Protein AF-A0A1Y6BZT2-F1 (afdb_monomer_lite)

Secondary structure (DSSP, 8-state):
--SS--HHHHHT-S-TT--HHHHHHHHHHHH-GGGHHHHHHHHT-SSHHHHHHHHHHHHHHHHH-GGGGGGGHHHHTTHHHH---HHHHHHHHHHGGGS---HHHHHHHHHHHHHHTTSS-HHHHHHHHHHHHHHHHH-GGGHHHHHHHHHHHHHHS-HHHHHHHHHHHHHHHHHHHHHH-HHHHHHHHHHH--S-TTSTT------B--TT-SEEEE-S---HHHHHH--TT-SHHHHHHHHHHT--HHHHT-TTTEEE--SS-S---EETTEEPPPPHHHHHHHHHHHHHH-TT--EEEEEHHHHHHHHSPSS---HHHHHHTGGGTTTTEEEE---SGGGHHHHHH-THIIIIIHHHHHHHHHHHHHT-

pLDDT: mean 91.99, std 8.34, range [43.34, 98.69]

Structure (mmCIF, N/CA/C/O backbone):
data_AF-A0A1Y6BZT2-F1
#
_entry.id   AF-A0A1Y6BZT2-F1
#
loop_
_atom_site.group_PDB
_atom_site.id
_atom_site.type_symbol
_atom_site.label_atom_id
_atom_site.label_alt_id
_atom_site.label_comp_id
_atom_site.label_asym_id
_atom_site.label_entity_id
_atom_site.label_seq_id
_atom_site.pdbx_PDB_ins_code
_atom_site.Cartn_x
_atom_site.Cartn_y
_atom_site.Cartn_z
_atom_site.occupancy
_atom_site.B_iso_or_equiv
_atom_site.auth_seq_id
_atom_site.auth_comp_id
_atom_site.auth_asym_id
_atom_site.auth_atom_id
_atom_site.pdbx_PDB_model_num
ATOM 1 N N . MET A 1 1 ? 14.185 -30.550 -24.378 1.00 43.34 1 MET A N 1
ATOM 2 C CA . MET A 1 1 ? 15.495 -30.510 -23.690 1.00 43.34 1 MET A CA 1
ATOM 3 C C . MET A 1 1 ? 16.215 -29.220 -24.075 1.00 43.34 1 MET A C 1
ATOM 5 O O . MET A 1 1 ? 16.506 -29.050 -25.246 1.00 43.34 1 MET A O 1
ATOM 9 N N . VAL A 1 2 ? 16.434 -28.289 -23.134 1.00 49.25 2 VAL A N 1
ATOM 10 C CA . VAL A 1 2 ? 17.170 -27.009 -23.346 1.00 49.25 2 VAL A CA 1
ATOM 11 C C . VAL A 1 2 ? 18.267 -26.832 -22.275 1.00 49.25 2 VAL A C 1
ATOM 13 O O . VAL A 1 2 ? 18.717 -25.731 -21.979 1.00 49.25 2 VAL A O 1
ATOM 16 N N . ARG A 1 3 ? 18.706 -27.925 -21.641 1.00 46.50 3 ARG A N 1
ATOM 17 C CA . ARG A 1 3 ? 19.844 -27.903 -20.714 1.00 46.50 3 ARG A CA 1
ATOM 18 C C . ARG A 1 3 ? 21.110 -28.074 -21.557 1.00 46.50 3 ARG A C 1
ATOM 20 O O . ARG A 1 3 ? 21.414 -29.189 -21.955 1.00 46.50 3 ARG A O 1
ATOM 27 N N . GLY A 1 4 ? 21.756 -26.966 -21.930 1.00 57.62 4 GLY A N 1
ATOM 28 C CA . GLY A 1 4 ? 23.054 -26.976 -22.629 1.00 57.62 4 GLY A CA 1
ATOM 29 C C . GLY A 1 4 ? 23.239 -25.953 -23.759 1.00 57.62 4 GLY A C 1
ATOM 30 O O . GLY A 1 4 ? 24.371 -25.683 -24.144 1.00 57.62 4 GLY A O 1
ATOM 31 N N . GLN A 1 5 ? 22.175 -25.340 -24.293 1.00 66.50 5 GLN A N 1
ATOM 32 C CA . GLN A 1 5 ? 22.331 -24.262 -25.285 1.00 66.50 5 GLN A CA 1
ATOM 33 C C . GLN A 1 5 ? 22.619 -22.928 -24.589 1.00 66.50 5 GLN A C 1
ATOM 35 O O . GLN A 1 5 ? 21.846 -22.523 -23.718 1.00 66.50 5 GLN A O 1
ATOM 40 N N . SER A 1 6 ? 23.701 -22.245 -24.983 1.00 87.75 6 SER A N 1
ATOM 41 C CA . SER A 1 6 ? 23.992 -20.874 -24.537 1.00 87.75 6 SER A CA 1
ATOM 42 C C . SER A 1 6 ? 22.904 -19.905 -25.009 1.00 87.75 6 SER A C 1
ATOM 44 O O . SER A 1 6 ? 22.429 -20.000 -26.143 1.00 87.75 6 SER A O 1
ATOM 46 N N . ILE A 1 7 ? 22.529 -18.962 -24.144 1.00 90.00 7 ILE A N 1
ATOM 47 C CA . ILE A 1 7 ? 21.562 -17.899 -24.434 1.00 90.00 7 ILE A CA 1
ATOM 48 C C . ILE A 1 7 ? 22.047 -17.044 -25.605 1.00 90.00 7 ILE A C 1
ATOM 50 O O . ILE A 1 7 ? 21.235 -16.711 -26.463 1.00 90.00 7 ILE A O 1
ATOM 54 N N . VAL A 1 8 ? 23.356 -16.786 -25.720 1.00 90.88 8 VAL A N 1
ATOM 55 C CA . VAL A 1 8 ? 23.931 -16.079 -26.877 1.00 90.88 8 VAL A CA 1
ATOM 56 C C . VAL A 1 8 ? 23.521 -16.778 -28.172 1.00 90.88 8 VAL A C 1
ATOM 58 O O . VAL A 1 8 ? 22.910 -16.154 -29.027 1.00 90.88 8 VAL A O 1
ATOM 61 N N . ARG A 1 9 ? 23.723 -18.099 -28.282 1.00 88.25 9 ARG A N 1
ATOM 62 C CA . ARG A 1 9 ? 23.351 -18.867 -29.487 1.00 88.25 9 ARG A CA 1
ATOM 63 C C . ARG A 1 9 ? 21.853 -18.813 -29.791 1.00 88.25 9 ARG A C 1
ATOM 65 O O . ARG A 1 9 ? 21.476 -18.730 -30.955 1.00 88.25 9 ARG A O 1
ATOM 72 N N . ILE A 1 10 ? 21.008 -18.850 -28.760 1.00 88.50 10 ILE A N 1
ATOM 73 C CA . ILE A 1 10 ? 19.549 -18.728 -28.908 1.00 88.50 10 ILE A CA 1
ATOM 74 C C . ILE A 1 10 ? 19.181 -17.347 -29.478 1.00 88.50 10 ILE A C 1
ATOM 76 O O . ILE A 1 10 ? 18.302 -17.233 -30.335 1.00 88.50 10 ILE A O 1
ATOM 80 N N . LEU A 1 11 ? 19.865 -16.294 -29.025 1.00 90.06 11 LEU A N 1
ATOM 81 C CA . LEU A 1 11 ? 19.609 -14.913 -29.432 1.00 90.06 11 LEU A CA 1
ATOM 82 C C . LEU A 1 11 ? 20.307 -14.528 -30.750 1.00 90.06 11 LEU A C 1
ATOM 84 O O . LEU A 1 11 ? 19.828 -13.618 -31.427 1.00 90.06 11 LEU A O 1
ATOM 88 N N . SER A 1 12 ? 21.364 -15.231 -31.162 1.00 86.31 12 SER A N 1
ATOM 89 C CA . SER A 1 12 ? 22.125 -14.989 -32.400 1.00 86.31 12 SER A CA 1
ATOM 90 C C . SER A 1 12 ? 21.445 -15.489 -33.686 1.00 86.31 12 SER A C 1
ATOM 92 O O . SER A 1 12 ? 22.033 -15.361 -34.755 1.00 86.31 12 SER A O 1
ATOM 94 N N . ASN A 1 13 ? 20.228 -16.054 -33.637 1.00 72.94 13 ASN A N 1
ATOM 95 C CA . ASN A 1 13 ? 19.556 -16.599 -34.830 1.00 72.94 13 ASN A CA 1
ATOM 96 C C . ASN A 1 13 ? 19.511 -15.563 -35.991 1.00 72.94 13 ASN A C 1
ATOM 98 O O . ASN A 1 13 ? 18.985 -14.464 -35.786 1.00 72.94 13 ASN A O 1
ATOM 102 N N . PRO A 1 14 ? 20.037 -15.878 -37.192 1.00 60.59 14 PRO A N 1
ATOM 103 C CA . PRO A 1 14 ? 20.197 -14.915 -38.286 1.00 60.59 14 PRO A CA 1
ATOM 104 C C . PRO A 1 14 ? 18.878 -14.375 -38.854 1.00 60.59 14 PRO A C 1
ATOM 106 O O . PRO A 1 14 ? 18.870 -13.292 -39.447 1.00 60.59 14 PRO A O 1
ATOM 109 N N . ASP A 1 15 ? 17.754 -15.068 -38.650 1.00 64.06 15 ASP A N 1
ATOM 110 C CA . ASP A 1 15 ? 16.451 -14.550 -39.058 1.00 64.06 15 ASP A CA 1
ATOM 111 C C . ASP A 1 15 ? 15.993 -13.435 -38.111 1.00 64.06 15 ASP A C 1
ATOM 113 O O . ASP A 1 15 ? 15.486 -13.675 -37.015 1.00 64.06 15 ASP A O 1
ATOM 117 N N . ARG A 1 16 ? 16.158 -12.183 -38.548 1.00 55.47 16 ARG A N 1
ATOM 118 C CA . ARG A 1 16 ? 15.774 -10.979 -37.795 1.00 55.47 16 ARG A CA 1
ATOM 119 C C . ARG A 1 16 ? 14.257 -10.798 -37.645 1.00 55.47 16 ARG A C 1
ATOM 121 O O . ARG A 1 16 ? 13.850 -9.945 -36.860 1.00 55.47 16 ARG A O 1
ATOM 128 N N . ARG A 1 17 ? 13.426 -11.558 -38.371 1.00 52.97 17 ARG A N 1
ATOM 129 C CA . ARG A 1 17 ? 11.955 -11.440 -38.350 1.00 52.97 17 ARG A CA 1
ATOM 130 C C . ARG A 1 17 ? 11.294 -12.355 -37.321 1.00 52.97 17 ARG A C 1
ATOM 132 O O . ARG A 1 17 ? 10.125 -12.152 -36.999 1.00 52.97 17 ARG A O 1
ATOM 139 N N . THR A 1 18 ? 12.013 -13.334 -36.774 1.00 60.81 18 THR A N 1
ATOM 140 C CA . THR A 1 18 ? 11.448 -14.274 -35.799 1.00 60.81 18 THR A CA 1
ATOM 141 C C . THR A 1 18 ? 11.700 -13.830 -34.356 1.00 60.81 18 THR A C 1
ATOM 143 O O . THR A 1 18 ? 12.825 -13.569 -33.928 1.00 60.81 18 THR A O 1
ATOM 146 N N . VAL A 1 19 ? 10.618 -13.787 -33.571 1.00 60.28 19 VAL A N 1
ATOM 147 C CA . VAL A 1 19 ? 10.631 -13.558 -32.108 1.00 60.28 19 VAL A CA 1
ATOM 148 C C . VAL A 1 19 ? 10.991 -14.837 -31.330 1.00 60.28 19 VAL A C 1
ATOM 150 O O . VAL A 1 19 ? 11.180 -14.805 -30.114 1.00 60.28 19 VAL A O 1
ATOM 153 N N . GLN A 1 20 ? 11.107 -15.974 -32.031 1.00 64.56 20 GLN A N 1
ATOM 154 C CA . GLN A 1 20 ? 11.267 -17.310 -31.446 1.00 64.56 20 GLN A CA 1
ATOM 155 C C . GLN A 1 20 ? 12.470 -17.419 -30.501 1.00 64.56 20 GLN A C 1
ATOM 157 O O . GLN A 1 20 ? 12.344 -18.043 -29.447 1.00 64.56 20 GLN A O 1
ATOM 162 N N . GLY A 1 21 ? 13.599 -16.777 -30.829 1.00 81.88 21 GLY A N 1
ATOM 163 C CA . GLY A 1 21 ? 14.795 -16.779 -29.977 1.00 81.88 21 GLY A CA 1
ATOM 164 C C . GLY A 1 21 ? 14.577 -16.065 -28.639 1.00 81.88 21 GLY A C 1
ATOM 165 O O . GLY A 1 21 ? 14.979 -16.569 -27.592 1.00 81.88 21 GLY A O 1
ATOM 166 N N . VAL A 1 22 ? 13.860 -14.937 -28.636 1.00 89.00 22 VAL A N 1
ATOM 167 C CA . VAL A 1 22 ? 13.536 -14.205 -27.400 1.00 89.00 22 VAL A CA 1
ATOM 168 C C . VAL A 1 22 ? 12.633 -15.050 -26.508 1.00 89.00 22 VAL A C 1
ATOM 170 O O . VAL A 1 22 ? 12.933 -15.248 -25.333 1.00 89.00 22 VAL A O 1
ATOM 173 N N . ASP A 1 23 ? 11.548 -15.600 -27.055 1.00 89.56 23 ASP A N 1
ATOM 174 C CA . ASP A 1 23 ? 10.605 -16.386 -26.255 1.00 89.56 23 ASP A CA 1
ATOM 175 C C . ASP A 1 23 ? 11.234 -17.692 -25.749 1.00 89.56 23 ASP A C 1
ATOM 177 O O . ASP A 1 23 ? 10.916 -18.155 -24.652 1.00 89.56 23 ASP A O 1
ATOM 181 N N . GLN A 1 24 ? 12.160 -18.280 -26.513 1.00 89.50 24 GLN A N 1
ATOM 182 C CA . GLN A 1 24 ? 12.954 -19.420 -26.065 1.00 89.50 24 GLN A CA 1
ATOM 183 C C . GLN A 1 24 ? 13.888 -19.043 -24.910 1.00 89.50 24 GLN A C 1
ATOM 185 O O . GLN A 1 24 ? 13.932 -19.783 -23.928 1.00 89.50 24 GLN A O 1
ATOM 190 N N . ALA A 1 25 ? 14.576 -17.899 -24.982 1.00 91.25 25 ALA A N 1
ATOM 191 C CA . ALA A 1 25 ? 15.414 -17.409 -23.889 1.00 91.25 25 ALA A CA 1
ATOM 192 C C . ALA A 1 25 ? 14.584 -17.126 -22.625 1.00 91.25 25 ALA A C 1
ATOM 194 O O . ALA A 1 25 ? 14.948 -17.571 -21.540 1.00 91.25 25 ALA A O 1
ATOM 195 N N . VAL A 1 26 ? 13.415 -16.491 -22.757 1.00 92.12 26 VAL A N 1
ATOM 196 C CA . VAL A 1 26 ? 12.493 -16.260 -21.630 1.00 92.12 26 VAL A CA 1
ATOM 197 C C . VAL A 1 26 ? 12.026 -17.583 -21.016 1.00 92.12 26 VAL A C 1
ATOM 199 O O . VAL A 1 26 ? 12.052 -17.740 -19.795 1.00 92.12 26 VAL A O 1
ATOM 202 N N . ARG A 1 27 ? 11.625 -18.570 -21.833 1.00 90.88 27 ARG A N 1
ATOM 203 C CA . ARG A 1 27 ? 11.253 -19.910 -21.340 1.00 90.88 27 ARG A CA 1
ATOM 204 C C . ARG A 1 27 ? 12.411 -20.601 -20.628 1.00 90.88 27 ARG A C 1
ATOM 206 O O . ARG A 1 27 ? 12.190 -21.237 -19.603 1.00 90.88 27 ARG A O 1
ATOM 213 N N . LEU A 1 28 ? 13.625 -20.469 -21.152 1.00 90.94 28 LEU A N 1
ATOM 214 C CA . LEU A 1 28 ? 14.820 -21.047 -20.554 1.00 90.94 28 LEU A CA 1
ATOM 215 C C . LEU A 1 28 ? 15.103 -20.448 -19.173 1.00 90.94 28 LEU A C 1
ATOM 217 O O . LEU A 1 28 ? 15.271 -21.213 -18.232 1.00 90.94 28 LEU A O 1
ATOM 221 N N . ILE A 1 29 ? 15.064 -19.119 -19.025 1.00 93.25 29 ILE A N 1
ATOM 222 C CA . ILE A 1 29 ? 15.225 -18.466 -17.716 1.00 93.25 29 ILE A CA 1
ATOM 223 C C . ILE A 1 29 ? 14.139 -18.907 -16.732 1.00 93.25 29 ILE A C 1
ATOM 225 O O . ILE A 1 29 ? 14.413 -19.110 -15.556 1.00 93.25 29 ILE A O 1
ATOM 229 N N . ARG A 1 30 ? 12.899 -19.104 -17.191 1.00 89.50 30 ARG A N 1
ATOM 230 C CA . ARG A 1 30 ? 11.820 -19.590 -16.317 1.00 89.50 30 ARG A CA 1
ATOM 231 C C . ARG A 1 30 ? 12.082 -20.996 -15.774 1.00 89.50 30 ARG A C 1
ATOM 233 O O . ARG A 1 30 ? 11.717 -21.276 -14.639 1.00 89.50 30 ARG A O 1
ATOM 240 N N . VAL A 1 31 ? 12.676 -21.874 -16.581 1.00 90.00 31 VAL A N 1
ATOM 241 C CA . VAL A 1 31 ? 13.011 -23.254 -16.182 1.00 90.00 31 VAL A CA 1
ATOM 242 C C . VAL A 1 31 ? 14.333 -23.319 -15.408 1.00 90.00 31 VAL A C 1
ATOM 244 O O . VAL A 1 31 ? 14.505 -24.201 -14.569 1.00 90.00 31 VAL A O 1
ATOM 247 N N . SER A 1 32 ? 15.251 -22.390 -15.669 1.00 91.69 32 SER A N 1
ATOM 248 C CA . SER A 1 32 ? 16.575 -22.297 -15.047 1.00 91.69 32 SER A CA 1
ATOM 249 C C . SER A 1 32 ? 16.874 -20.846 -14.639 1.00 91.69 32 SER A C 1
ATOM 251 O O . SER A 1 32 ? 17.595 -20.143 -15.355 1.00 91.69 32 SER A O 1
ATOM 253 N N . PRO A 1 33 ? 16.291 -20.364 -13.520 1.00 91.06 33 PRO A N 1
ATOM 254 C CA . PRO A 1 33 ? 16.429 -18.972 -13.079 1.00 91.06 33 PRO A CA 1
ATOM 255 C C . PRO A 1 33 ? 17.863 -18.551 -12.755 1.00 91.06 33 PRO A C 1
ATOM 257 O O . PRO A 1 33 ? 18.193 -17.374 -12.856 1.00 91.06 33 PRO A O 1
ATOM 260 N N . ASP A 1 34 ? 18.719 -19.511 -12.410 1.00 90.69 34 ASP A N 1
ATOM 261 C CA . ASP A 1 34 ? 20.160 -19.358 -12.201 1.00 90.69 34 ASP A CA 1
ATOM 262 C C . ASP A 1 34 ? 20.889 -18.800 -13.434 1.00 90.69 34 ASP A C 1
ATOM 264 O O . ASP A 1 34 ? 21.911 -18.131 -13.307 1.00 90.69 34 ASP A O 1
ATOM 268 N N . ARG A 1 35 ? 20.323 -18.978 -14.634 1.00 93.38 35 ARG A N 1
ATOM 269 C CA . ARG A 1 35 ? 20.903 -18.488 -15.892 1.00 93.38 35 ARG A CA 1
ATOM 270 C C . ARG A 1 35 ? 20.573 -17.033 -16.215 1.00 93.38 35 ARG A C 1
ATOM 272 O O . ARG A 1 35 ? 20.934 -16.552 -17.288 1.00 93.38 35 ARG A O 1
ATOM 279 N N . ILE A 1 36 ? 19.882 -16.313 -15.330 1.00 95.00 36 ILE A N 1
ATOM 280 C CA . ILE A 1 36 ? 19.545 -14.902 -15.566 1.00 95.00 36 ILE A CA 1
ATOM 281 C C . ILE A 1 36 ? 20.803 -14.043 -15.765 1.00 95.00 36 ILE A C 1
ATOM 283 O O . ILE A 1 36 ? 20.774 -13.106 -16.558 1.00 95.00 36 ILE A O 1
ATOM 287 N N . GLU A 1 37 ? 21.916 -14.391 -15.114 1.00 95.31 37 GLU A N 1
ATOM 288 C CA . GLU A 1 37 ? 23.193 -13.693 -15.278 1.00 95.31 37 GLU A CA 1
ATOM 289 C C . GLU A 1 37 ? 23.699 -13.741 -16.720 1.00 95.31 37 GLU A C 1
ATOM 291 O O . GLU A 1 37 ? 24.042 -12.702 -17.279 1.00 95.31 37 GLU A O 1
ATOM 296 N N . GLU A 1 38 ? 23.630 -14.911 -17.356 1.00 95.38 38 GLU A N 1
ATOM 297 C CA . GLU A 1 38 ? 24.022 -15.088 -18.756 1.00 95.38 38 GLU A CA 1
ATOM 298 C C . GLU A 1 38 ? 23.157 -14.222 -19.688 1.00 95.38 38 GLU A C 1
ATOM 300 O O . GLU A 1 38 ? 23.658 -13.644 -20.653 1.00 95.38 38 GLU A O 1
ATOM 305 N N . LEU A 1 39 ? 21.862 -14.064 -19.389 1.00 96.00 39 LEU A N 1
ATOM 306 C CA . LEU A 1 39 ? 21.004 -13.152 -20.148 1.00 96.00 39 LEU A CA 1
ATOM 307 C C . LEU A 1 39 ? 21.405 -11.685 -19.941 1.00 96.00 39 LEU A C 1
ATOM 309 O O . LEU A 1 39 ? 21.413 -10.917 -20.904 1.00 96.00 39 LEU A O 1
ATOM 313 N N . ILE A 1 40 ? 21.739 -11.287 -18.710 1.00 96.00 40 ILE A N 1
ATOM 314 C CA . ILE A 1 40 ? 22.217 -9.930 -18.413 1.00 96.00 40 ILE A CA 1
ATOM 315 C C . ILE A 1 40 ? 23.530 -9.659 -19.155 1.00 96.00 40 ILE A C 1
ATOM 317 O O . ILE A 1 40 ? 23.690 -8.570 -19.703 1.00 96.00 40 ILE A O 1
ATOM 321 N N . ASP A 1 41 ? 24.438 -10.633 -19.232 1.00 95.50 41 ASP A N 1
ATOM 322 C CA . ASP A 1 41 ? 25.671 -10.529 -20.020 1.00 95.50 41 ASP A CA 1
ATOM 323 C C . ASP A 1 41 ? 25.369 -10.303 -21.505 1.00 95.50 41 ASP A C 1
ATOM 325 O O . ASP A 1 41 ? 25.963 -9.419 -22.127 1.00 95.50 41 ASP A O 1
ATOM 329 N N . CYS A 1 42 ? 24.374 -11.009 -22.054 1.00 95.62 42 CYS A N 1
ATOM 330 C CA . CYS A 1 42 ? 23.951 -10.842 -23.445 1.00 95.62 42 CYS A CA 1
ATOM 331 C C . CYS A 1 42 ? 23.466 -9.417 -23.765 1.00 95.62 42 CYS A C 1
ATOM 333 O O . CYS A 1 42 ? 23.620 -8.970 -24.899 1.00 95.62 42 CYS A O 1
ATOM 335 N N . VAL A 1 43 ? 22.929 -8.664 -22.796 1.00 96.25 43 VAL A N 1
ATOM 336 C CA . VAL A 1 43 ? 22.531 -7.255 -23.008 1.00 96.25 43 VAL A CA 1
ATOM 337 C C . VAL A 1 43 ? 23.736 -6.366 -23.335 1.00 96.25 43 VAL A C 1
ATOM 339 O O . VAL A 1 43 ? 23.598 -5.377 -24.055 1.00 96.25 43 VAL A O 1
ATOM 342 N N . PHE A 1 44 ? 24.926 -6.719 -22.847 1.00 95.38 44 PHE A N 1
ATOM 343 C CA . PHE A 1 44 ? 26.183 -6.004 -23.100 1.00 95.38 44 PHE A CA 1
ATOM 344 C C . PHE A 1 44 ? 27.020 -6.648 -24.215 1.00 95.38 44 PHE A C 1
ATOM 346 O O . PHE A 1 44 ? 28.195 -6.321 -24.370 1.00 95.38 44 PHE A O 1
ATOM 353 N N . HIS A 1 45 ? 26.432 -7.562 -24.990 1.00 94.81 45 HIS A N 1
ATOM 354 C CA . HIS A 1 45 ? 27.123 -8.230 -26.085 1.00 94.81 45 HIS A CA 1
ATOM 355 C C . HIS A 1 45 ? 27.511 -7.241 -27.200 1.00 94.81 45 HIS A C 1
ATOM 357 O O . HIS A 1 45 ? 26.807 -6.256 -27.443 1.00 94.81 45 HIS A O 1
ATOM 363 N N . GLN A 1 46 ? 28.625 -7.521 -27.886 1.00 91.12 46 GLN A N 1
ATOM 364 C CA . GLN A 1 46 ? 29.152 -6.680 -28.973 1.00 91.12 46 GLN A CA 1
ATOM 365 C C . GLN A 1 46 ? 28.257 -6.725 -30.221 1.00 91.12 46 GLN A C 1
ATOM 367 O O . GLN A 1 46 ? 28.072 -5.723 -30.907 1.00 91.12 46 GLN A O 1
ATOM 372 N N . GLU A 1 47 ? 27.652 -7.883 -30.505 1.00 90.69 47 GLU A N 1
ATOM 373 C CA . GLU A 1 47 ? 26.658 -8.005 -31.575 1.00 90.69 47 GLU A CA 1
ATOM 374 C C . GLU A 1 47 ? 25.328 -7.354 -31.175 1.00 90.69 47 GLU A C 1
ATOM 376 O O . GLU A 1 47 ? 24.637 -7.813 -30.260 1.00 90.69 47 GLU A O 1
ATOM 381 N N . SER A 1 48 ? 24.923 -6.326 -31.922 1.00 88.50 48 SER A N 1
ATOM 382 C CA . SER A 1 48 ? 23.710 -5.545 -31.650 1.00 88.50 48 SER A CA 1
ATOM 383 C C . SER A 1 48 ? 22.423 -6.375 -31.654 1.00 88.50 48 SER A C 1
ATOM 385 O O . SER A 1 48 ? 21.519 -6.103 -30.867 1.00 88.50 48 SER A O 1
ATOM 387 N N . VAL A 1 49 ? 22.337 -7.413 -32.494 1.00 88.69 49 VAL A N 1
ATOM 388 C CA . VAL A 1 49 ? 21.167 -8.307 -32.563 1.00 88.69 49 VAL A CA 1
ATOM 389 C C . VAL A 1 49 ? 20.995 -9.091 -31.260 1.00 88.69 49 VAL A C 1
ATOM 391 O O . VAL A 1 49 ? 19.875 -9.198 -30.759 1.00 88.69 49 VAL A O 1
ATOM 394 N N . VAL A 1 50 ? 22.095 -9.594 -30.688 1.00 91.75 50 VAL A N 1
ATOM 395 C CA . VAL A 1 50 ? 22.087 -10.313 -29.406 1.00 91.75 50 VAL A CA 1
ATOM 396 C C . VAL A 1 50 ? 21.698 -9.361 -28.280 1.00 91.75 50 VAL A C 1
ATOM 398 O O . VAL A 1 50 ? 20.782 -9.669 -27.521 1.00 91.75 50 VAL A O 1
ATOM 401 N N . ALA A 1 51 ? 22.316 -8.177 -28.224 1.00 93.12 51 ALA A N 1
ATOM 402 C CA . ALA A 1 51 ? 22.022 -7.166 -27.209 1.00 93.12 51 ALA A CA 1
ATOM 403 C C . ALA A 1 51 ? 20.558 -6.703 -27.230 1.00 93.12 51 ALA A C 1
ATOM 405 O O . ALA A 1 51 ? 19.899 -6.672 -26.189 1.00 93.12 51 ALA A O 1
ATOM 406 N N . MET A 1 52 ? 20.027 -6.397 -28.417 1.00 93.06 52 MET A N 1
ATOM 407 C CA . MET A 1 52 ? 18.626 -6.022 -28.617 1.00 93.06 52 MET A CA 1
ATOM 408 C C . MET A 1 52 ? 17.681 -7.112 -28.105 1.00 93.06 52 MET A C 1
ATOM 410 O O . MET A 1 52 ? 16.782 -6.836 -27.314 1.00 93.06 52 MET A O 1
ATOM 414 N N . ARG A 1 53 ? 17.881 -8.360 -28.544 1.00 93.62 53 ARG A N 1
ATOM 415 C CA . ARG A 1 53 ? 17.010 -9.486 -28.176 1.00 93.62 53 ARG A CA 1
ATOM 416 C C . ARG A 1 53 ? 17.132 -9.858 -26.703 1.00 93.62 53 ARG A C 1
ATOM 418 O O . ARG A 1 53 ? 16.139 -10.246 -26.094 1.00 93.62 53 ARG A O 1
ATOM 425 N N . ALA A 1 54 ? 18.319 -9.714 -26.121 1.00 95.44 54 ALA A N 1
ATOM 426 C CA . ALA A 1 54 ? 18.519 -9.882 -24.689 1.00 95.44 54 ALA A CA 1
ATOM 427 C C . ALA A 1 54 ? 17.750 -8.821 -23.894 1.00 95.44 54 ALA A C 1
ATOM 429 O O . ALA A 1 54 ? 17.114 -9.149 -22.896 1.00 95.44 54 ALA A O 1
ATOM 430 N N . ALA A 1 55 ? 17.753 -7.566 -24.353 1.00 95.94 55 ALA A N 1
ATOM 431 C CA . ALA A 1 55 ? 17.001 -6.492 -23.716 1.00 95.94 55 ALA A CA 1
ATOM 432 C C . ALA A 1 55 ? 15.476 -6.690 -23.837 1.00 95.94 55 ALA A C 1
ATOM 434 O O . ALA A 1 55 ? 14.758 -6.436 -22.872 1.00 95.94 55 ALA A O 1
ATOM 435 N N . ASP A 1 56 ? 14.985 -7.212 -24.967 1.00 95.44 56 ASP A N 1
ATOM 436 C CA . ASP A 1 56 ? 13.581 -7.632 -25.128 1.00 95.44 56 ASP A CA 1
ATOM 437 C C . ASP A 1 56 ? 13.220 -8.784 -24.172 1.00 95.44 56 ASP A C 1
ATOM 439 O O . ASP A 1 56 ? 12.236 -8.723 -23.435 1.00 95.44 56 ASP A O 1
ATOM 443 N N . ALA A 1 57 ? 14.064 -9.817 -24.090 1.00 95.69 57 ALA A N 1
ATOM 444 C CA . ALA A 1 57 ? 13.866 -10.907 -23.134 1.00 95.69 57 ALA A CA 1
ATOM 445 C C . ALA A 1 57 ? 13.847 -10.397 -21.682 1.00 95.69 57 ALA A C 1
ATOM 447 O O . ALA A 1 57 ? 13.000 -10.822 -20.893 1.00 95.69 57 ALA A O 1
ATOM 448 N N . LEU A 1 58 ? 14.741 -9.463 -21.337 1.00 95.69 58 LEU A N 1
ATOM 449 C CA . LEU A 1 58 ? 14.800 -8.828 -20.021 1.00 95.69 58 LEU A CA 1
ATOM 450 C C . LEU A 1 58 ? 13.498 -8.085 -19.689 1.00 95.69 58 LEU A C 1
ATOM 452 O O . LEU A 1 58 ? 12.991 -8.196 -18.575 1.00 95.69 58 LEU A O 1
ATOM 456 N N . GLU A 1 59 ? 12.932 -7.375 -20.663 1.00 95.00 59 GLU A N 1
ATOM 457 C CA . GLU A 1 59 ? 11.644 -6.684 -20.565 1.00 95.00 59 GLU A CA 1
ATOM 458 C C . GLU A 1 59 ? 10.489 -7.660 -20.292 1.00 95.00 59 GLU A C 1
ATOM 460 O O . GLU A 1 59 ? 9.745 -7.493 -19.320 1.00 95.00 59 GLU A O 1
ATOM 465 N N . LYS A 1 60 ? 10.404 -8.751 -21.060 1.00 94.19 60 LYS A N 1
ATOM 466 C CA . LYS A 1 60 ? 9.394 -9.805 -20.867 1.00 94.19 60 LYS A CA 1
ATOM 467 C C . LYS A 1 60 ? 9.527 -10.511 -19.513 1.00 94.19 60 LYS A C 1
ATOM 469 O O . LYS A 1 60 ? 8.520 -10.860 -18.883 1.00 94.19 60 LYS A O 1
ATOM 474 N N . ILE A 1 61 ? 10.757 -10.714 -19.038 1.00 93.38 61 ILE A N 1
ATOM 475 C CA . ILE A 1 61 ? 11.021 -11.256 -17.699 1.00 93.38 61 ILE A CA 1
ATOM 476 C C . ILE A 1 61 ? 10.596 -10.251 -16.633 1.00 93.38 61 ILE A C 1
ATOM 478 O O . ILE A 1 61 ? 9.926 -10.651 -15.691 1.00 93.38 61 ILE A O 1
ATOM 482 N N . ASN A 1 62 ? 10.887 -8.958 -16.791 1.00 91.56 62 ASN A N 1
ATOM 483 C CA . ASN A 1 62 ? 10.452 -7.934 -15.841 1.00 91.56 62 ASN A CA 1
ATOM 484 C C . ASN A 1 62 ? 8.925 -7.911 -15.674 1.00 91.56 62 ASN A C 1
ATOM 486 O O . ASN A 1 62 ? 8.427 -7.834 -14.555 1.00 91.56 62 ASN A O 1
ATOM 490 N N . ARG A 1 63 ? 8.173 -8.053 -16.775 1.00 86.69 63 ARG A N 1
ATOM 491 C CA . ARG A 1 63 ? 6.700 -8.100 -16.735 1.00 86.69 63 ARG A CA 1
ATOM 492 C C . ARG A 1 63 ? 6.140 -9.298 -15.971 1.00 86.69 63 ARG A C 1
ATOM 494 O O . ARG A 1 63 ? 5.065 -9.193 -15.393 1.00 86.69 63 ARG A O 1
ATOM 501 N N . SER A 1 64 ? 6.820 -10.443 -16.014 1.00 85.50 64 SER A N 1
ATOM 502 C CA . SER A 1 64 ? 6.277 -11.716 -15.518 1.00 85.50 64 SER A CA 1
ATOM 503 C C . SER A 1 64 ? 6.918 -12.207 -14.215 1.00 85.50 64 SER A C 1
ATOM 505 O O . SER A 1 64 ? 6.246 -12.824 -13.398 1.00 85.50 64 SER A O 1
ATOM 507 N N . HIS A 1 65 ? 8.206 -11.933 -14.009 1.00 87.75 65 HIS A N 1
ATOM 508 C CA . HIS A 1 65 ? 9.031 -12.413 -12.897 1.00 87.75 65 HIS A CA 1
ATOM 509 C C . HIS A 1 65 ? 10.044 -11.328 -12.449 1.00 87.75 65 HIS A C 1
ATOM 511 O O . HIS A 1 65 ? 11.256 -11.569 -12.451 1.00 87.75 65 HIS A O 1
ATOM 517 N N . PRO A 1 66 ? 9.592 -10.127 -12.032 1.00 84.88 66 PRO A N 1
ATOM 518 C CA . PRO A 1 66 ? 10.473 -8.987 -11.727 1.00 84.88 66 PRO A CA 1
ATOM 519 C C . PRO A 1 66 ? 11.481 -9.263 -10.599 1.00 84.88 66 PRO A C 1
ATOM 521 O O . PRO A 1 66 ? 12.552 -8.658 -10.543 1.00 84.88 66 PRO A O 1
ATOM 524 N N . TYR A 1 67 ? 11.177 -10.207 -9.700 1.00 85.06 67 TYR A N 1
ATOM 525 C CA . TYR A 1 67 ? 12.071 -10.595 -8.607 1.00 85.06 67 TYR A CA 1
ATOM 526 C C . TYR A 1 67 ? 13.417 -11.154 -9.097 1.00 85.06 67 TYR A C 1
ATOM 528 O O . TYR A 1 67 ? 14.416 -10.965 -8.405 1.00 85.06 67 TYR A O 1
ATOM 536 N N . LEU A 1 68 ? 13.467 -11.758 -10.293 1.00 89.75 68 LEU A N 1
ATOM 537 C CA . LEU A 1 68 ? 14.699 -12.288 -10.891 1.00 89.75 68 LEU A CA 1
ATOM 538 C C . LEU A 1 68 ? 15.706 -11.187 -11.245 1.00 89.75 68 LEU A C 1
ATOM 540 O O . LEU A 1 68 ? 16.905 -11.441 -11.299 1.00 89.75 68 LEU A O 1
ATOM 544 N N . LEU A 1 69 ? 15.240 -9.952 -11.456 1.00 91.62 69 LEU A N 1
ATOM 545 C CA . LEU A 1 69 ? 16.096 -8.835 -11.865 1.00 91.62 69 LEU A CA 1
ATOM 546 C C . LEU A 1 69 ? 16.662 -8.047 -10.681 1.00 91.62 69 LEU A C 1
ATOM 548 O O . LEU A 1 69 ? 17.634 -7.307 -10.843 1.00 91.62 69 LEU A O 1
ATOM 552 N N . LYS A 1 70 ? 16.089 -8.215 -9.479 1.00 87.50 70 LYS A N 1
ATOM 553 C CA . LYS A 1 70 ? 16.486 -7.472 -8.272 1.00 87.50 70 LYS A CA 1
ATOM 554 C C . LYS A 1 70 ? 17.991 -7.558 -7.971 1.00 87.50 70 LYS A C 1
ATOM 556 O O . LYS A 1 70 ? 18.577 -6.495 -7.738 1.00 87.50 70 LYS A O 1
ATOM 561 N N . PRO A 1 71 ? 18.651 -8.737 -8.028 1.00 91.56 71 PRO A N 1
ATOM 562 C CA . PRO A 1 71 ? 20.090 -8.832 -7.762 1.00 91.56 71 PRO A CA 1
ATOM 563 C C . PRO A 1 71 ? 20.940 -8.046 -8.773 1.00 91.56 71 PRO A C 1
ATOM 565 O O . PRO A 1 71 ? 21.998 -7.519 -8.435 1.00 91.56 71 PRO A O 1
ATOM 568 N N . TYR A 1 72 ? 20.440 -7.887 -10.001 1.00 95.44 72 TYR A N 1
ATOM 569 C CA . TYR A 1 72 ? 21.161 -7.287 -11.124 1.00 95.44 72 TYR A CA 1
ATOM 570 C C . TYR A 1 72 ? 20.844 -5.802 -11.335 1.00 95.44 72 TYR A C 1
ATOM 572 O O . TYR A 1 72 ? 21.355 -5.202 -12.283 1.00 95.44 72 TYR A O 1
ATOM 580 N N . LYS A 1 73 ? 20.077 -5.164 -10.432 1.00 95.00 73 LYS A N 1
ATOM 581 C CA . LYS A 1 73 ? 19.695 -3.739 -10.507 1.00 95.00 73 LYS A CA 1
ATOM 582 C C . LYS A 1 73 ? 20.873 -2.833 -10.874 1.00 95.00 73 LYS A C 1
ATOM 584 O O . LYS A 1 73 ? 20.766 -2.025 -11.791 1.00 95.00 73 LYS A O 1
ATOM 589 N N . LYS A 1 74 ? 22.017 -2.981 -10.192 1.00 95.56 74 LYS A N 1
ATOM 590 C CA . LYS A 1 74 ? 23.212 -2.154 -10.446 1.00 95.56 74 LYS A CA 1
ATOM 591 C C . LYS A 1 74 ? 23.705 -2.277 -11.891 1.00 95.56 74 LYS A C 1
ATOM 593 O O . LYS A 1 74 ? 24.068 -1.268 -12.480 1.00 95.56 74 LYS A O 1
ATOM 598 N N . ARG A 1 75 ? 23.694 -3.485 -12.465 1.00 96.31 75 ARG A N 1
ATOM 599 C CA . ARG A 1 75 ? 24.106 -3.723 -13.857 1.00 96.31 75 ARG A CA 1
ATOM 600 C C . ARG A 1 75 ? 23.091 -3.126 -14.829 1.00 96.31 75 ARG A C 1
ATOM 602 O O . ARG A 1 75 ? 23.483 -2.361 -15.708 1.00 96.31 75 ARG A O 1
ATOM 609 N N . ILE A 1 76 ? 21.800 -3.383 -14.616 1.00 96.88 76 ILE A N 1
ATOM 610 C CA . ILE A 1 76 ? 20.708 -2.889 -15.472 1.00 96.88 76 ILE A CA 1
ATOM 611 C C . ILE A 1 76 ? 20.722 -1.355 -15.562 1.00 96.88 76 ILE A C 1
ATOM 613 O O . ILE A 1 76 ? 20.611 -0.796 -16.650 1.00 96.88 76 ILE A O 1
ATOM 617 N N . LEU A 1 77 ? 20.956 -0.652 -14.449 1.00 97.12 77 LEU A N 1
ATOM 618 C CA . LEU A 1 77 ? 21.049 0.814 -14.434 1.00 97.12 77 LEU A CA 1
ATOM 619 C C . LEU A 1 77 ? 22.185 1.382 -15.308 1.00 97.12 77 LEU A C 1
ATOM 621 O O . LEU A 1 77 ? 22.132 2.550 -15.681 1.00 97.12 77 LEU A O 1
ATOM 625 N N . THR A 1 78 ? 23.196 0.583 -15.666 1.00 96.88 78 THR A N 1
ATOM 626 C CA . THR A 1 78 ? 24.323 1.034 -16.505 1.00 96.88 78 THR A CA 1
ATOM 627 C C . THR A 1 78 ? 24.111 0.846 -18.009 1.00 96.88 78 THR A C 1
ATOM 629 O O . THR A 1 78 ? 24.924 1.351 -18.783 1.00 96.88 78 THR A O 1
ATOM 632 N N . ILE A 1 79 ? 23.032 0.172 -18.436 1.00 96.56 79 ILE A N 1
ATOM 633 C CA . ILE A 1 79 ? 22.765 -0.160 -19.850 1.00 96.56 79 ILE A CA 1
ATOM 634 C C . ILE A 1 79 ? 22.854 1.072 -20.772 1.00 96.56 79 ILE A C 1
ATOM 636 O O . ILE A 1 79 ? 23.641 1.014 -21.714 1.00 96.56 79 ILE A O 1
ATOM 640 N N . PRO A 1 80 ? 22.182 2.211 -20.497 1.00 95.38 80 PRO A N 1
ATOM 641 C CA . PRO A 1 80 ? 22.275 3.417 -21.326 1.00 95.38 80 PRO A CA 1
ATOM 642 C C . PRO A 1 80 ? 23.694 3.891 -21.642 1.00 95.38 80 PRO A C 1
ATOM 644 O O . PRO A 1 80 ? 23.951 4.382 -22.739 1.00 95.38 80 PRO A O 1
ATOM 647 N N . LYS A 1 81 ? 24.603 3.752 -20.668 1.00 91.75 81 LYS A N 1
ATOM 648 C CA . LYS A 1 81 ? 25.989 4.227 -20.755 1.00 91.75 81 LYS A CA 1
ATOM 649 C C . LYS A 1 81 ? 26.918 3.211 -21.411 1.00 91.75 81 LYS A C 1
ATOM 651 O O . LYS A 1 81 ? 27.909 3.602 -22.011 1.00 91.75 81 LYS A O 1
ATOM 656 N N . LYS A 1 82 ? 26.632 1.919 -21.243 1.00 91.88 82 LYS A N 1
ATOM 657 C CA . LYS A 1 82 ? 27.523 0.824 -21.649 1.00 91.88 82 LYS A CA 1
ATOM 658 C C . LYS A 1 82 ? 27.086 0.105 -22.922 1.00 91.88 82 LYS A C 1
ATOM 660 O O . LYS A 1 82 ? 27.857 -0.696 -23.433 1.00 91.88 82 LYS A O 1
ATOM 665 N N . GLN A 1 83 ? 25.877 0.361 -23.418 1.00 89.25 83 GLN A N 1
ATOM 666 C CA . GLN A 1 83 ? 25.355 -0.264 -24.626 1.00 89.25 83 GLN A CA 1
ATOM 667 C C . GLN A 1 83 ? 24.967 0.802 -25.660 1.00 89.25 83 GLN A C 1
ATOM 669 O O . GLN A 1 83 ? 24.141 1.685 -25.409 1.00 89.25 83 GLN A O 1
ATOM 674 N N . ALA A 1 84 ? 25.591 0.711 -26.836 1.00 85.31 84 ALA A N 1
ATOM 675 C CA . ALA A 1 84 ? 25.364 1.604 -27.969 1.00 85.31 84 ALA A CA 1
ATOM 676 C C . ALA A 1 84 ? 24.067 1.272 -28.726 1.00 85.31 84 ALA A C 1
ATOM 678 O O . ALA A 1 84 ? 23.475 2.152 -29.348 1.00 85.31 84 ALA A O 1
ATOM 679 N N . CYS A 1 85 ? 23.600 0.020 -28.647 1.00 88.38 85 CYS A N 1
ATOM 680 C CA . CYS A 1 85 ? 22.336 -0.418 -29.235 1.00 88.38 85 CYS A CA 1
ATOM 681 C C . CYS A 1 85 ? 21.154 0.392 -28.664 1.00 88.38 85 CYS A C 1
ATOM 683 O O . CYS A 1 85 ? 20.824 0.311 -27.478 1.00 88.38 85 CYS A O 1
ATOM 685 N N . LYS A 1 86 ? 20.503 1.185 -29.525 1.00 89.38 86 LYS A N 1
ATOM 686 C CA . LYS A 1 86 ? 19.361 2.042 -29.161 1.00 89.38 86 LYS A CA 1
ATOM 687 C C . LYS A 1 86 ? 18.160 1.230 -28.677 1.00 89.38 86 LYS A C 1
ATOM 689 O O . LYS A 1 86 ? 17.396 1.694 -27.836 1.00 89.38 86 LYS A O 1
ATOM 694 N N . GLU A 1 87 ? 18.025 0.001 -29.160 1.00 93.25 87 GLU A N 1
ATOM 695 C CA . GLU A 1 87 ? 16.965 -0.911 -28.765 1.00 93.25 87 GLU A CA 1
ATOM 696 C C . GLU A 1 87 ? 17.117 -1.355 -27.307 1.00 93.25 87 GLU A C 1
ATOM 698 O O . GLU A 1 87 ? 16.145 -1.404 -26.554 1.00 93.25 87 GLU A O 1
ATOM 703 N N . ALA A 1 88 ? 18.354 -1.550 -26.844 1.00 93.62 88 ALA A N 1
ATOM 704 C CA . ALA A 1 88 ? 18.608 -1.791 -25.428 1.00 93.62 88 ALA A CA 1
ATOM 705 C C . ALA A 1 88 ? 18.151 -0.606 -24.557 1.00 93.62 88 ALA A C 1
ATOM 707 O O . ALA A 1 88 ? 17.622 -0.817 -23.466 1.00 93.62 88 ALA A O 1
ATOM 708 N N . ARG A 1 89 ? 18.278 0.637 -25.049 1.00 95.38 89 ARG A N 1
ATOM 709 C CA . ARG A 1 89 ? 17.821 1.845 -24.339 1.00 95.38 89 ARG A CA 1
ATOM 710 C C . ARG A 1 89 ? 16.298 1.924 -24.246 1.00 95.38 89 ARG A C 1
ATOM 712 O O . ARG A 1 89 ? 15.780 2.241 -23.179 1.00 95.38 89 ARG A O 1
ATOM 719 N N . TRP A 1 90 ? 15.562 1.590 -25.310 1.00 95.00 90 TRP A N 1
ATOM 720 C CA . TRP A 1 90 ? 14.095 1.630 -25.238 1.00 95.00 90 TRP A CA 1
ATOM 721 C C . TRP A 1 90 ? 13.515 0.507 -24.369 1.00 95.00 90 TRP A C 1
ATOM 723 O O . TRP A 1 90 ? 12.469 0.686 -23.745 1.00 95.00 90 TRP A O 1
ATOM 733 N N . HIS A 1 91 ? 14.185 -0.649 -24.290 1.00 96.44 91 HIS A N 1
ATOM 734 C CA . HIS A 1 91 ? 13.762 -1.744 -23.412 1.00 96.44 91 HIS A CA 1
ATOM 735 C C . HIS A 1 91 ? 14.114 -1.408 -21.966 1.00 96.44 91 HIS A C 1
ATOM 737 O O . HIS A 1 91 ? 13.313 -1.635 -21.063 1.00 96.44 91 HIS A O 1
ATOM 743 N N . TRP A 1 92 ? 15.259 -0.760 -21.749 1.00 97.38 92 TRP A N 1
ATOM 744 C CA . TRP A 1 92 ? 15.636 -0.216 -20.451 1.00 97.38 92 TRP A CA 1
ATOM 745 C C . TRP A 1 92 ? 14.573 0.743 -19.893 1.00 97.38 92 TRP A C 1
ATOM 747 O O . TRP A 1 92 ? 14.193 0.599 -18.731 1.00 97.38 92 TRP A O 1
ATOM 757 N N . CYS A 1 93 ? 14.002 1.629 -20.720 1.00 97.38 93 CYS A N 1
ATOM 758 C CA . CYS A 1 93 ? 12.904 2.513 -20.303 1.00 97.38 93 CYS A CA 1
ATOM 759 C C . CYS A 1 93 ? 11.660 1.769 -19.785 1.00 97.38 93 CYS A C 1
ATOM 761 O O . CYS A 1 93 ? 10.921 2.320 -18.977 1.00 97.38 93 CYS A O 1
ATOM 763 N N . GLN A 1 94 ? 11.434 0.531 -20.229 1.00 94.88 94 GLN A N 1
ATOM 764 C CA . GLN A 1 94 ? 10.301 -0.304 -19.814 1.00 94.88 94 GLN A CA 1
ATOM 765 C C . GLN A 1 94 ? 10.630 -1.189 -18.602 1.00 94.88 94 GLN A C 1
ATOM 767 O O . GLN A 1 94 ? 9.743 -1.554 -17.835 1.00 94.88 94 GLN A O 1
ATOM 772 N N . VAL A 1 95 ? 11.904 -1.543 -18.413 1.00 94.88 95 VAL A N 1
ATOM 773 C CA . VAL A 1 95 ? 12.351 -2.400 -17.305 1.00 94.88 95 VAL A CA 1
ATOM 774 C C . VAL A 1 95 ? 12.522 -1.604 -16.017 1.00 94.88 95 VAL A C 1
ATOM 776 O O . VAL A 1 95 ? 12.025 -1.994 -14.962 1.00 94.88 95 VAL A O 1
ATOM 779 N N . VAL A 1 96 ? 13.253 -0.493 -16.089 1.00 95.88 96 VAL A N 1
ATOM 780 C CA . VAL A 1 96 ? 13.788 0.180 -14.899 1.00 95.88 96 VAL A CA 1
ATOM 781 C C . VAL A 1 96 ? 12.735 0.760 -13.955 1.00 95.88 96 VAL A C 1
ATOM 783 O O . VAL A 1 96 ? 12.953 0.640 -12.748 1.00 95.88 96 VAL A O 1
ATOM 786 N N . PRO A 1 97 ? 11.595 1.310 -14.419 1.00 91.44 97 PRO A N 1
ATOM 787 C CA . PRO A 1 97 ? 10.544 1.771 -13.511 1.00 91.44 97 PRO A CA 1
ATOM 788 C C . PRO A 1 97 ? 9.976 0.669 -12.602 1.00 91.44 97 PRO A C 1
ATOM 790 O O . PRO A 1 97 ? 9.470 0.972 -11.529 1.00 91.44 97 PRO A O 1
ATOM 793 N N . GLY A 1 98 ? 10.080 -0.607 -12.999 1.00 86.06 98 GLY A N 1
ATOM 794 C CA . GLY A 1 98 ? 9.632 -1.753 -12.198 1.00 86.06 98 GLY A CA 1
ATOM 795 C C . GLY A 1 98 ? 10.645 -2.253 -11.159 1.00 86.06 98 GLY A C 1
ATOM 796 O O . GLY A 1 98 ? 10.363 -3.215 -10.443 1.00 86.06 98 GLY A O 1
ATOM 797 N N . LEU A 1 99 ? 11.834 -1.647 -11.079 1.00 87.88 99 LEU A N 1
ATOM 798 C CA . LEU A 1 99 ? 12.862 -2.018 -10.108 1.00 87.88 99 LEU A CA 1
ATOM 799 C C . LEU A 1 99 ? 12.682 -1.253 -8.790 1.00 87.88 99 LEU A C 1
ATOM 801 O O . LEU A 1 99 ? 12.174 -0.140 -8.756 1.00 87.88 99 LEU A O 1
ATOM 805 N N . ASP A 1 100 ? 13.174 -1.828 -7.694 1.00 85.62 100 ASP A N 1
ATOM 806 C CA . ASP A 1 100 ? 13.211 -1.164 -6.387 1.00 85.62 100 ASP A CA 1
ATOM 807 C C . ASP A 1 100 ? 14.329 -0.102 -6.363 1.00 85.62 100 ASP A C 1
ATOM 809 O O . ASP A 1 100 ? 15.498 -0.424 -6.106 1.00 85.62 100 ASP A O 1
ATOM 813 N N . LEU A 1 101 ? 14.010 1.144 -6.731 1.00 89.88 101 LEU A N 1
ATOM 814 C CA . LEU A 1 101 ? 14.967 2.252 -6.825 1.00 89.88 101 LEU A CA 1
ATOM 815 C C . LEU A 1 101 ? 14.970 3.099 -5.545 1.00 89.88 101 LEU A C 1
ATOM 817 O O . LEU A 1 101 ? 13.927 3.433 -4.986 1.00 89.88 101 LEU A O 1
ATOM 821 N N . THR A 1 102 ? 16.158 3.531 -5.120 1.00 90.69 102 THR A N 1
ATOM 822 C CA . THR A 1 102 ? 16.260 4.630 -4.147 1.00 90.69 102 THR A CA 1
ATOM 823 C C . THR A 1 102 ? 15.898 5.959 -4.807 1.00 90.69 102 THR A C 1
ATOM 825 O O . THR A 1 102 ? 15.986 6.089 -6.028 1.00 90.69 102 THR A O 1
ATOM 828 N N . ASP A 1 103 ? 15.592 6.992 -4.022 1.00 87.75 103 ASP A N 1
ATOM 829 C CA . ASP A 1 103 ? 15.268 8.318 -4.564 1.00 87.75 103 ASP A CA 1
ATOM 830 C C . ASP A 1 103 ? 16.343 8.896 -5.490 1.00 87.75 103 ASP A C 1
ATOM 832 O O . ASP A 1 103 ? 16.017 9.492 -6.520 1.00 87.75 103 ASP A O 1
ATOM 836 N N . LYS A 1 104 ? 17.618 8.686 -5.139 1.00 94.44 104 LYS A N 1
ATOM 837 C CA . LYS A 1 104 ? 18.775 9.094 -5.947 1.00 94.44 104 LYS A CA 1
ATOM 838 C C . LYS A 1 104 ? 18.870 8.292 -7.247 1.00 94.44 104 LYS A C 1
ATOM 840 O O . LYS A 1 104 ? 19.219 8.843 -8.286 1.00 94.44 104 LYS A O 1
ATOM 845 N N . GLN A 1 105 ? 18.567 6.994 -7.197 1.00 96.94 105 GLN A N 1
ATOM 846 C CA . GLN A 1 105 ? 18.535 6.144 -8.389 1.00 96.94 105 GLN A CA 1
ATOM 847 C C . GLN A 1 105 ? 17.388 6.552 -9.314 1.00 96.94 105 GLN A C 1
ATOM 849 O O . GLN A 1 105 ? 17.619 6.726 -10.504 1.00 96.94 105 GLN A O 1
ATOM 854 N N . ALA A 1 106 ? 16.188 6.766 -8.770 1.00 96.31 106 ALA A N 1
ATOM 855 C CA . ALA A 1 106 ? 15.028 7.217 -9.529 1.00 96.31 106 ALA A CA 1
ATOM 856 C C . ALA A 1 106 ? 15.290 8.564 -10.225 1.00 96.31 106 ALA A C 1
ATOM 858 O O . ALA A 1 106 ? 14.951 8.716 -11.393 1.00 96.31 106 ALA A O 1
ATOM 859 N N . GLN A 1 107 ? 15.973 9.497 -9.551 1.00 97.56 107 GLN A N 1
ATOM 860 C CA . GLN A 1 107 ? 16.397 10.777 -10.131 1.00 97.56 107 GLN A CA 1
ATOM 861 C C . GLN A 1 107 ? 17.335 10.592 -11.334 1.00 97.56 107 GLN A C 1
ATOM 863 O O . GLN A 1 107 ? 17.060 11.104 -12.414 1.00 97.56 107 GLN A O 1
ATOM 868 N N . ALA A 1 108 ? 18.397 9.796 -11.187 1.00 97.94 108 ALA A N 1
ATOM 869 C CA . ALA A 1 108 ? 19.340 9.548 -12.281 1.00 97.94 108 ALA A CA 1
ATOM 870 C C . ALA A 1 108 ? 18.689 8.824 -13.477 1.00 97.94 108 ALA A C 1
ATOM 872 O O . ALA A 1 108 ? 19.033 9.069 -14.637 1.00 97.94 108 ALA A O 1
ATOM 873 N N . VAL A 1 109 ? 17.743 7.919 -13.203 1.00 98.12 109 VAL A N 1
ATOM 874 C CA . VAL A 1 109 ? 16.958 7.238 -14.241 1.00 98.12 109 VAL A CA 1
ATOM 875 C C . VAL A 1 109 ? 16.076 8.243 -14.978 1.00 98.12 109 VAL A C 1
ATOM 877 O O . VAL A 1 109 ? 16.092 8.256 -16.207 1.00 98.12 109 VAL A O 1
ATOM 880 N N . TYR A 1 110 ? 15.354 9.092 -14.242 1.00 98.44 110 TYR A N 1
ATOM 881 C CA . TYR A 1 110 ? 14.516 10.146 -14.807 1.00 98.44 110 TYR A CA 1
ATOM 882 C C . TYR A 1 110 ? 15.323 11.057 -15.740 1.00 98.44 110 TYR A C 1
ATOM 884 O O . TYR A 1 110 ? 14.947 11.235 -16.893 1.00 98.44 110 TYR A O 1
ATOM 892 N N . GLU A 1 111 ? 16.468 11.567 -15.279 1.00 98.19 111 GLU A N 1
ATOM 893 C CA . GLU A 1 111 ? 17.355 12.437 -16.067 1.00 98.19 111 GLU A CA 1
ATOM 894 C C . GLU A 1 111 ? 17.831 11.756 -17.355 1.00 98.19 111 GLU A C 1
ATOM 896 O O . GLU A 1 111 ? 17.830 12.362 -18.425 1.00 98.19 111 GLU A O 1
ATOM 901 N N . THR A 1 112 ? 18.167 10.465 -17.279 1.00 98.25 112 THR A N 1
ATOM 902 C CA . THR A 1 112 ? 18.551 9.682 -18.460 1.00 98.25 112 THR A CA 1
ATOM 903 C C . THR A 1 112 ? 17.394 9.562 -19.459 1.00 98.25 112 THR A C 1
ATOM 905 O O . THR A 1 112 ? 17.601 9.726 -20.659 1.00 98.25 112 THR A O 1
ATOM 908 N N . MET A 1 113 ? 16.167 9.305 -18.989 1.00 98.12 113 MET A N 1
ATOM 909 C CA . MET A 1 113 ? 14.985 9.243 -19.860 1.00 98.12 113 MET A CA 1
ATOM 910 C C . MET A 1 113 ? 14.612 10.613 -20.436 1.00 98.12 113 MET A C 1
ATOM 912 O O . MET A 1 113 ? 14.196 10.683 -21.588 1.00 98.12 113 MET A O 1
ATOM 916 N N . ALA A 1 114 ? 14.792 11.696 -19.679 1.00 97.69 114 ALA A N 1
ATOM 917 C CA . ALA A 1 114 ? 14.556 13.051 -20.161 1.00 97.69 114 ALA A CA 1
ATOM 918 C C . ALA A 1 114 ? 15.498 13.401 -21.325 1.00 97.69 114 ALA A C 1
ATOM 920 O O . ALA A 1 114 ? 15.041 13.930 -22.332 1.00 97.69 114 ALA A O 1
ATOM 921 N N . ILE A 1 115 ? 16.777 13.007 -21.250 1.00 97.06 115 ILE A N 1
ATOM 922 C CA . ILE A 1 115 ? 17.723 13.135 -22.375 1.00 97.06 115 ILE A CA 1
ATOM 923 C C . ILE A 1 115 ? 17.224 12.356 -23.602 1.00 97.06 115 ILE A C 1
ATOM 925 O O . ILE A 1 115 ? 17.303 12.842 -24.728 1.00 97.06 115 ILE A O 1
ATOM 929 N N . PHE A 1 116 ? 16.668 11.158 -23.403 1.00 97.06 116 PHE A N 1
ATOM 930 C CA . PHE A 1 116 ? 16.144 10.340 -24.499 1.00 97.06 116 PHE A CA 1
ATOM 931 C C . PHE A 1 116 ? 14.925 10.937 -25.207 1.00 97.06 116 PHE A C 1
ATOM 933 O O . PHE A 1 116 ? 14.632 10.503 -26.319 1.00 97.06 116 PHE A O 1
ATOM 940 N N . LEU A 1 117 ? 14.222 11.910 -24.617 1.00 96.00 117 LEU A N 1
ATOM 941 C CA . LEU A 1 117 ? 13.107 12.600 -25.276 1.00 96.00 117 LEU A CA 1
ATOM 942 C C . LEU A 1 117 ? 13.549 13.480 -26.452 1.00 96.00 117 LEU A C 1
ATOM 944 O O . LEU A 1 117 ? 12.722 13.780 -27.311 1.00 96.00 117 LEU A O 1
ATOM 948 N N . GLU A 1 118 ? 14.835 13.818 -26.536 1.00 94.50 118 GLU A N 1
ATOM 949 C CA . GLU A 1 118 ? 15.424 14.588 -27.639 1.00 94.50 118 GLU A CA 1
ATOM 950 C C . GLU A 1 118 ? 16.127 13.692 -28.683 1.00 94.50 118 GLU A C 1
ATOM 952 O O . GLU A 1 118 ? 16.699 14.182 -29.654 1.00 94.50 118 GLU A O 1
ATOM 957 N N . ASP A 1 119 ? 16.083 12.362 -28.521 1.00 94.81 119 ASP A N 1
ATOM 958 C CA . ASP A 1 119 ? 16.750 11.423 -29.432 1.00 94.81 119 ASP A CA 1
ATOM 959 C C . ASP A 1 119 ? 16.076 11.390 -30.827 1.00 94.81 119 ASP A C 1
ATOM 961 O O . ASP A 1 119 ? 14.840 11.403 -30.924 1.00 94.81 119 ASP A O 1
ATOM 965 N N . PRO A 1 120 ? 16.839 11.266 -31.934 1.00 92.81 120 PRO A N 1
ATOM 966 C CA . PRO A 1 120 ? 16.267 11.138 -33.278 1.00 92.81 120 PRO A CA 1
ATOM 967 C C . PRO A 1 120 ? 15.268 9.974 -33.424 1.00 92.81 120 PRO A C 1
ATOM 969 O O . PRO A 1 120 ? 14.329 10.038 -34.224 1.00 92.81 120 PRO A O 1
ATOM 972 N N . SER A 1 121 ? 15.431 8.901 -32.643 1.00 93.44 121 SER A N 1
ATOM 973 C CA . SER A 1 121 ? 14.556 7.730 -32.649 1.00 93.44 121 SER A CA 1
ATOM 974 C C . SER A 1 121 ? 13.202 8.027 -32.002 1.00 93.44 121 SER A C 1
ATOM 976 O O . SER A 1 121 ? 13.056 8.093 -30.781 1.00 93.44 121 SER A O 1
ATOM 978 N N . SER A 1 122 ? 12.152 8.111 -32.823 1.00 93.81 122 SER A N 1
ATOM 979 C CA . SER A 1 122 ? 10.768 8.277 -32.349 1.00 93.81 122 SER A CA 1
ATOM 980 C C . SER A 1 122 ? 10.303 7.148 -31.419 1.00 93.81 122 SER A C 1
ATOM 982 O O . SER A 1 122 ? 9.501 7.391 -30.516 1.00 93.81 122 SER A O 1
ATOM 984 N N . ILE A 1 123 ? 10.824 5.930 -31.599 1.00 94.12 123 ILE A N 1
ATOM 985 C CA . ILE A 1 123 ? 10.516 4.778 -30.743 1.00 94.12 123 ILE A CA 1
ATOM 986 C C . ILE A 1 123 ? 11.140 4.968 -29.358 1.00 94.12 123 ILE A C 1
ATOM 988 O O . ILE A 1 123 ? 10.442 4.816 -28.355 1.00 94.12 123 ILE A O 1
ATOM 992 N N . LEU A 1 124 ? 12.420 5.357 -29.292 1.00 95.62 124 LEU A N 1
ATOM 993 C CA . LEU A 1 124 ? 13.095 5.603 -28.016 1.00 95.62 124 LEU A CA 1
ATOM 994 C C . LEU A 1 124 ? 12.418 6.745 -27.254 1.00 95.62 124 LEU A C 1
ATOM 996 O O . LEU A 1 124 ? 12.080 6.557 -26.090 1.00 95.62 124 LEU A O 1
ATOM 1000 N N . ARG A 1 125 ? 12.107 7.862 -27.924 1.00 96.50 125 ARG A N 1
ATOM 1001 C CA . ARG A 1 125 ? 11.340 8.971 -27.330 1.00 96.50 125 ARG A CA 1
ATOM 1002 C C . ARG A 1 125 ? 9.995 8.518 -26.763 1.00 96.50 125 ARG A C 1
ATOM 1004 O O . ARG A 1 125 ? 9.636 8.876 -25.646 1.00 96.50 125 ARG A O 1
ATOM 1011 N N . THR A 1 126 ? 9.265 7.682 -27.505 1.00 96.44 126 THR A N 1
ATOM 1012 C CA . THR A 1 126 ? 7.958 7.163 -27.068 1.00 96.44 126 THR A CA 1
ATOM 1013 C C . THR A 1 126 ? 8.079 6.302 -25.807 1.00 96.44 126 THR A C 1
ATOM 1015 O O . THR A 1 126 ? 7.277 6.450 -24.884 1.00 96.44 126 THR A O 1
ATOM 1018 N N . PHE A 1 127 ? 9.077 5.416 -25.740 1.00 96.88 127 PHE A N 1
ATOM 1019 C CA . PHE A 1 127 ? 9.300 4.577 -24.559 1.00 96.88 127 PHE A CA 1
ATOM 1020 C C . PHE A 1 127 ? 9.909 5.344 -23.384 1.00 96.88 127 PHE A C 1
ATOM 1022 O O . PHE A 1 127 ? 9.569 5.043 -22.244 1.00 96.88 127 PHE A O 1
ATOM 1029 N N . ALA A 1 128 ? 10.739 6.354 -23.635 1.00 97.69 128 ALA A N 1
ATOM 1030 C CA . ALA A 1 128 ? 11.237 7.253 -22.602 1.00 97.69 128 ALA A CA 1
ATOM 1031 C C . ALA A 1 128 ? 10.089 8.037 -21.951 1.00 97.69 128 ALA A C 1
ATOM 1033 O O . ALA A 1 128 ? 9.995 8.068 -20.727 1.00 97.69 128 ALA A O 1
ATOM 1034 N N . LEU A 1 129 ? 9.156 8.570 -22.750 1.00 98.12 129 LEU A N 1
ATOM 1035 C CA . LEU A 1 129 ? 7.956 9.236 -22.236 1.00 98.12 129 LEU A CA 1
ATOM 1036 C C . LEU A 1 129 ? 7.103 8.287 -21.384 1.00 98.12 129 LEU A C 1
ATOM 1038 O O . LEU A 1 129 ? 6.654 8.661 -20.304 1.00 98.12 129 LEU A O 1
ATOM 1042 N N . GLN A 1 130 ? 6.898 7.051 -21.849 1.00 97.31 130 GLN A N 1
ATOM 1043 C CA . GLN A 1 130 ? 6.201 6.026 -21.073 1.00 97.31 130 GLN A CA 1
ATOM 1044 C C . GLN A 1 130 ? 6.903 5.751 -19.737 1.00 97.31 130 GLN A C 1
ATOM 1046 O O . GLN A 1 130 ? 6.254 5.808 -18.696 1.00 97.31 130 GLN A O 1
ATOM 1051 N N . GLY A 1 131 ? 8.214 5.499 -19.770 1.00 97.12 131 GLY A N 1
ATOM 1052 C CA . GLY A 1 131 ? 9.006 5.199 -18.580 1.00 97.12 131 GLY A CA 1
ATOM 1053 C C . GLY A 1 131 ? 9.018 6.347 -17.568 1.00 97.12 131 GLY A C 1
ATOM 1054 O O . GLY A 1 131 ? 8.939 6.095 -16.369 1.00 97.12 131 GLY A O 1
ATOM 1055 N N . ILE A 1 132 ? 9.026 7.602 -18.032 1.00 98.25 132 ILE A N 1
ATOM 1056 C CA . ILE A 1 132 ? 8.880 8.787 -17.173 1.00 98.25 132 ILE A CA 1
ATOM 1057 C C . ILE A 1 132 ? 7.539 8.772 -16.435 1.00 98.25 132 ILE A C 1
ATOM 1059 O O . ILE A 1 132 ? 7.504 9.035 -15.233 1.00 98.25 132 ILE A O 1
ATOM 1063 N N . VAL A 1 133 ? 6.437 8.442 -17.114 1.00 96.94 133 VAL A N 1
ATOM 1064 C CA . VAL A 1 133 ? 5.128 8.355 -16.449 1.00 96.94 133 VAL A CA 1
ATOM 1065 C C . VAL A 1 133 ? 5.070 7.175 -15.484 1.00 96.94 133 VAL A C 1
ATOM 1067 O O . VAL A 1 133 ? 4.565 7.336 -14.376 1.00 96.94 133 VAL A O 1
ATOM 1070 N N . ASP A 1 134 ? 5.637 6.024 -15.844 1.00 94.12 134 ASP A N 1
ATOM 1071 C CA . ASP A 1 134 ? 5.701 4.861 -14.949 1.00 94.12 134 ASP A CA 1
ATOM 1072 C C . ASP A 1 134 ? 6.534 5.164 -13.685 1.00 94.12 134 ASP A C 1
ATOM 1074 O O . ASP A 1 134 ? 6.160 4.771 -12.575 1.00 94.12 134 ASP A O 1
ATOM 1078 N N . LEU A 1 135 ? 7.613 5.950 -13.815 1.00 93.94 135 LEU A N 1
ATOM 1079 C CA . LEU A 1 135 ? 8.338 6.498 -12.667 1.00 93.94 135 LEU A CA 1
ATOM 1080 C C . LEU A 1 135 ? 7.482 7.474 -11.867 1.00 93.94 135 LEU A C 1
ATOM 1082 O O . LEU A 1 135 ? 7.486 7.385 -10.648 1.00 93.94 135 LEU A O 1
ATOM 1086 N N . ALA A 1 136 ? 6.751 8.386 -12.508 1.00 93.50 136 ALA A N 1
ATOM 1087 C CA . ALA A 1 136 ? 5.927 9.381 -11.819 1.00 93.50 136 ALA A CA 1
ATOM 1088 C C . ALA A 1 136 ? 4.773 8.761 -11.015 1.00 93.50 136 ALA A C 1
ATOM 1090 O O . ALA A 1 136 ? 4.404 9.290 -9.968 1.00 93.50 136 ALA A O 1
ATOM 1091 N N . VAL A 1 137 ? 4.242 7.617 -11.462 1.00 86.94 137 VAL A N 1
ATOM 1092 C CA . VAL A 1 137 ? 3.262 6.823 -10.701 1.00 86.94 137 VAL A CA 1
ATOM 1093 C C . VAL A 1 137 ? 3.861 6.316 -9.385 1.00 86.94 137 VAL A C 1
ATOM 1095 O O . VAL A 1 137 ? 3.174 6.295 -8.367 1.00 86.94 137 VAL A O 1
ATOM 1098 N N . THR A 1 138 ? 5.138 5.931 -9.394 1.00 84.56 138 THR A N 1
ATOM 1099 C CA . THR A 1 138 ? 5.828 5.359 -8.224 1.00 84.56 138 THR A CA 1
ATOM 1100 C C . THR A 1 138 ? 6.483 6.431 -7.347 1.00 84.56 138 THR A C 1
ATOM 1102 O O . THR A 1 138 ? 6.509 6.317 -6.124 1.00 84.56 138 THR A O 1
ATOM 1105 N N . TYR A 1 139 ? 6.989 7.496 -7.966 1.00 89.00 139 TYR A N 1
ATOM 1106 C CA . TYR A 1 139 ? 7.710 8.604 -7.350 1.00 89.00 139 TYR A CA 1
ATOM 1107 C C . TYR A 1 139 ? 6.995 9.916 -7.706 1.00 89.00 139 TYR A C 1
ATOM 1109 O O . TYR A 1 139 ? 7.358 10.575 -8.689 1.00 89.00 139 TYR A O 1
ATOM 1117 N N . PRO A 1 140 ? 6.005 10.340 -6.896 1.00 87.44 140 PRO A N 1
ATOM 1118 C CA . PRO A 1 140 ? 5.153 11.488 -7.206 1.00 87.44 140 PRO A CA 1
ATOM 1119 C C . PRO A 1 140 ? 5.880 12.809 -7.473 1.00 87.44 140 PRO A C 1
ATOM 1121 O O . PRO A 1 140 ? 5.328 13.695 -8.121 1.00 87.44 140 PRO A O 1
ATOM 1124 N N . LYS A 1 141 ? 7.134 12.946 -7.020 1.00 90.75 141 LYS A N 1
ATOM 1125 C CA . LYS A 1 141 ? 7.987 14.110 -7.302 1.00 90.75 141 LYS A CA 1
ATOM 1126 C C . LYS A 1 141 ? 8.165 14.395 -8.802 1.00 90.75 141 LYS A C 1
ATOM 1128 O O . LYS A 1 141 ? 8.427 15.535 -9.161 1.00 90.75 141 LYS A O 1
ATOM 1133 N N . PHE A 1 142 ? 7.991 13.395 -9.671 1.00 96.25 142 PHE A N 1
ATOM 1134 C CA . PHE A 1 142 ? 8.122 13.556 -11.124 1.00 96.25 142 PHE A CA 1
ATOM 1135 C C . PHE A 1 142 ? 6.817 13.911 -11.845 1.00 96.25 142 PHE A C 1
ATOM 1137 O O . PHE A 1 142 ? 6.850 14.133 -13.050 1.00 96.25 142 PHE A O 1
ATOM 1144 N N . ILE A 1 143 ? 5.671 13.975 -11.157 1.00 94.44 143 ILE A N 1
ATOM 1145 C CA . ILE A 1 143 ? 4.354 14.168 -11.792 1.00 94.44 143 ILE A CA 1
ATOM 1146 C C . ILE A 1 143 ? 4.288 15.458 -12.615 1.00 94.44 143 ILE A C 1
ATOM 1148 O O . ILE A 1 143 ? 3.862 15.423 -13.769 1.00 94.44 143 ILE A O 1
ATOM 1152 N N . VAL A 1 144 ? 4.755 16.579 -12.057 1.00 94.69 144 VAL A N 1
ATOM 1153 C CA . VAL A 1 144 ? 4.724 17.886 -12.737 1.00 94.69 144 VAL A CA 1
ATOM 1154 C C . VAL A 1 144 ? 5.576 17.856 -14.008 1.00 94.69 144 VAL A C 1
ATOM 1156 O O . VAL A 1 144 ? 5.115 18.233 -15.083 1.00 94.69 144 VAL A O 1
ATOM 1159 N N . SER A 1 145 ? 6.803 17.345 -13.915 1.00 97.12 145 SER A N 1
ATOM 1160 C CA . SER A 1 145 ? 7.706 17.271 -15.063 1.00 97.12 145 SER A CA 1
ATOM 1161 C C . SER A 1 145 ? 7.231 16.252 -16.108 1.00 97.12 145 SER A C 1
ATOM 1163 O O . SER A 1 145 ? 7.311 16.513 -17.307 1.00 97.12 145 SER A O 1
ATOM 1165 N N . ALA A 1 146 ? 6.646 15.128 -15.680 1.00 97.62 146 ALA A N 1
ATOM 1166 C CA . ALA A 1 146 ? 6.024 14.157 -16.574 1.00 97.62 146 ALA A CA 1
ATOM 1167 C C . ALA A 1 146 ? 4.858 14.773 -17.363 1.00 97.62 146 ALA A C 1
ATOM 1169 O O . ALA A 1 146 ? 4.767 14.557 -18.571 1.00 97.62 146 ALA A O 1
ATOM 1170 N N . LYS A 1 147 ? 4.007 15.586 -16.721 1.00 97.81 147 LYS A N 1
ATOM 1171 C CA . LYS A 1 147 ? 2.941 16.337 -17.402 1.00 97.81 147 LYS A CA 1
ATOM 1172 C C . LYS A 1 147 ? 3.491 17.286 -18.462 1.00 97.81 147 LYS A C 1
ATOM 1174 O O . LYS A 1 147 ? 3.017 17.253 -19.594 1.00 97.81 147 LYS A O 1
ATOM 1179 N N . HIS A 1 148 ? 4.544 18.034 -18.142 1.00 97.81 148 HIS A N 1
ATOM 1180 C CA . HIS A 1 148 ? 5.194 18.918 -19.110 1.00 97.81 148 HIS A CA 1
ATOM 1181 C C . HIS A 1 148 ? 5.707 18.154 -20.346 1.00 97.81 148 HIS A C 1
ATOM 1183 O O . HIS A 1 148 ? 5.478 18.561 -21.487 1.00 97.81 148 HIS A O 1
ATOM 1189 N N . HIS A 1 149 ? 6.338 16.992 -20.148 1.00 98.00 149 HIS A N 1
ATOM 1190 C CA . HIS A 1 149 ? 6.780 16.147 -21.261 1.00 98.00 149 HIS A CA 1
ATOM 1191 C C . HIS A 1 149 ? 5.613 15.569 -22.079 1.00 98.00 149 HIS A C 1
ATOM 1193 O O . HIS A 1 149 ? 5.717 15.453 -23.302 1.00 98.00 149 HIS A O 1
ATOM 1199 N N . ILE A 1 150 ? 4.489 15.234 -21.436 1.00 98.19 150 ILE A N 1
ATOM 1200 C CA . ILE A 1 150 ? 3.266 14.793 -22.121 1.00 98.19 150 ILE A CA 1
ATOM 1201 C C . ILE A 1 150 ? 2.693 15.920 -22.987 1.00 98.19 150 ILE A C 1
ATOM 1203 O O . ILE A 1 150 ? 2.360 15.669 -24.143 1.00 98.19 150 ILE A O 1
ATOM 1207 N N . GLU A 1 151 ? 2.615 17.150 -22.479 1.00 97.94 151 GLU A N 1
ATOM 1208 C CA . GLU A 1 151 ? 2.149 18.321 -23.236 1.00 97.94 151 GLU A CA 1
ATOM 1209 C C . GLU A 1 151 ? 3.037 18.598 -24.454 1.00 97.94 151 GLU A C 1
ATOM 1211 O O . GLU A 1 151 ? 2.541 18.736 -25.577 1.00 97.94 151 GLU A O 1
ATOM 1216 N N . ALA A 1 152 ? 4.361 18.578 -24.267 1.00 97.06 152 ALA A N 1
ATOM 1217 C CA . ALA A 1 152 ? 5.316 18.707 -25.363 1.00 97.06 152 ALA A CA 1
ATOM 1218 C C . ALA A 1 152 ? 5.124 17.601 -26.419 1.00 97.06 152 ALA A C 1
ATOM 1220 O O . ALA A 1 152 ? 5.117 17.879 -27.621 1.00 97.06 152 ALA A O 1
ATOM 1221 N N . ALA A 1 153 ? 4.899 16.354 -25.988 1.00 97.00 153 ALA A N 1
ATOM 1222 C CA . ALA A 1 153 ? 4.643 15.226 -26.879 1.00 97.00 153 ALA A CA 1
ATOM 1223 C C . ALA A 1 153 ? 3.297 15.324 -27.616 1.00 97.00 153 ALA A C 1
ATOM 1225 O O . ALA A 1 153 ? 3.213 14.922 -28.777 1.00 97.00 153 ALA A O 1
ATOM 1226 N N . LEU A 1 154 ? 2.254 15.864 -26.977 1.00 97.56 154 LEU A N 1
ATOM 1227 C CA . LEU A 1 154 ? 0.957 16.127 -27.607 1.00 97.56 154 LEU A CA 1
ATOM 1228 C C . LEU A 1 154 ? 1.065 17.195 -28.700 1.00 97.56 154 LEU A C 1
ATOM 1230 O O . LEU A 1 154 ? 0.418 17.058 -29.735 1.00 97.56 154 LEU A O 1
ATOM 1234 N N . SER A 1 155 ? 1.902 18.214 -28.492 1.00 95.94 155 SER A N 1
ATOM 1235 C CA . SER A 1 155 ? 2.102 19.311 -29.443 1.00 95.94 155 SER A CA 1
ATOM 1236 C C . SER A 1 155 ? 3.044 18.942 -30.598 1.00 95.94 155 SER A C 1
ATOM 1238 O O . SER A 1 155 ? 2.695 19.118 -31.763 1.00 95.94 155 SER A O 1
ATOM 1240 N N . LYS A 1 156 ? 4.232 18.404 -30.291 1.00 93.50 156 LYS A N 1
ATOM 1241 C CA . LYS A 1 156 ? 5.349 18.247 -31.246 1.00 93.50 156 LYS A CA 1
ATOM 1242 C C . LYS A 1 156 ? 5.680 16.791 -31.597 1.00 93.50 156 LYS A C 1
ATOM 1244 O O . LYS A 1 156 ? 6.566 16.532 -32.409 1.00 93.50 156 LYS A O 1
ATOM 1249 N N . GLY A 1 157 ? 5.014 15.821 -30.970 1.00 92.75 157 GLY A N 1
ATOM 1250 C CA . GLY A 1 157 ? 5.281 14.399 -31.176 1.00 92.75 157 GLY A CA 1
ATOM 1251 C C . GLY A 1 157 ? 4.803 13.860 -32.523 1.00 92.75 157 GLY A C 1
ATOM 1252 O O . GLY A 1 157 ? 3.944 14.435 -33.185 1.00 92.75 157 GLY A O 1
ATOM 1253 N N . THR A 1 158 ? 5.309 12.684 -32.904 1.00 94.44 158 THR A N 1
ATOM 1254 C CA . THR A 1 158 ? 4.746 11.917 -34.030 1.00 94.44 158 THR A CA 1
ATOM 1255 C C . THR A 1 158 ? 3.309 11.480 -33.718 1.00 94.44 158 THR A C 1
ATOM 1257 O O . THR A 1 158 ? 2.928 11.394 -32.552 1.00 94.44 158 THR A O 1
ATOM 1260 N N . LYS A 1 159 ? 2.509 11.106 -34.728 1.00 94.69 159 LYS A N 1
ATOM 1261 C CA . LYS A 1 159 ? 1.126 10.619 -34.510 1.00 94.69 159 LYS A CA 1
ATOM 1262 C C . LYS A 1 159 ? 1.046 9.477 -33.482 1.00 94.69 159 LYS A C 1
ATOM 1264 O O . LYS A 1 159 ? 0.151 9.467 -32.638 1.00 94.69 159 LYS A O 1
ATOM 1269 N N . ALA A 1 160 ? 1.997 8.541 -33.525 1.00 90.31 160 ALA A N 1
ATOM 1270 C CA . ALA A 1 160 ? 2.086 7.441 -32.565 1.00 90.31 160 ALA A CA 1
ATOM 1271 C C . ALA A 1 160 ? 2.404 7.941 -31.144 1.00 90.31 160 ALA A C 1
ATOM 1273 O O . ALA A 1 160 ? 1.772 7.515 -30.177 1.00 90.31 160 ALA A O 1
ATOM 1274 N N . MET A 1 161 ? 3.336 8.890 -31.024 1.00 94.62 161 MET A N 1
ATOM 1275 C CA . MET A 1 161 ? 3.728 9.474 -29.742 1.00 94.62 161 MET A CA 1
ATOM 1276 C C . MET A 1 161 ? 2.594 10.308 -29.135 1.00 94.62 161 MET A C 1
ATOM 1278 O O . MET A 1 161 ? 2.297 10.152 -27.957 1.00 94.62 161 MET A O 1
ATOM 1282 N N . GLN A 1 162 ? 1.880 11.099 -29.943 1.00 97.62 162 GLN A N 1
ATOM 1283 C CA . GLN A 1 162 ? 0.685 11.838 -29.523 1.00 97.62 162 GLN A CA 1
ATOM 1284 C C . GLN A 1 162 ? -0.428 10.896 -29.038 1.00 97.62 162 GLN A C 1
ATOM 1286 O O . GLN A 1 162 ? -1.063 11.147 -28.013 1.00 97.62 162 GLN A O 1
ATOM 1291 N N . ALA A 1 163 ? -0.665 9.784 -29.746 1.00 94.31 163 ALA A N 1
ATOM 1292 C CA . ALA A 1 163 ? -1.636 8.777 -29.322 1.00 94.31 163 ALA A CA 1
ATOM 1293 C C . ALA A 1 163 ? -1.258 8.152 -27.972 1.00 94.31 163 ALA A C 1
ATOM 1295 O O . ALA A 1 163 ? -2.121 7.994 -27.104 1.00 94.31 163 ALA A O 1
ATOM 1296 N N . ARG A 1 164 ? 0.031 7.854 -27.761 1.00 95.12 164 ARG A N 1
ATOM 1297 C CA . ARG A 1 164 ? 0.525 7.361 -26.471 1.00 95.12 164 ARG A CA 1
ATOM 1298 C C . ARG A 1 164 ? 0.408 8.421 -25.374 1.00 95.12 164 ARG A C 1
ATOM 1300 O O . ARG A 1 164 ? -0.088 8.100 -24.298 1.00 95.12 164 ARG A O 1
ATOM 1307 N N . ALA A 1 165 ? 0.781 9.666 -25.660 1.00 97.44 165 ALA A N 1
ATOM 1308 C CA . ALA A 1 165 ? 0.719 10.790 -24.730 1.00 97.44 165 ALA A CA 1
ATOM 1309 C C . ALA A 1 165 ? -0.708 11.028 -24.207 1.00 97.44 165 ALA A C 1
ATOM 1311 O O . ALA A 1 165 ? -0.890 11.198 -23.007 1.00 97.44 165 ALA A O 1
ATOM 1312 N N . ARG A 1 166 ? -1.746 10.907 -25.052 1.00 97.56 166 ARG A N 1
ATOM 1313 C CA . ARG A 1 166 ? -3.155 10.983 -24.605 1.00 97.56 166 ARG A CA 1
ATOM 1314 C C . ARG A 1 166 ? -3.527 9.910 -23.580 1.00 97.56 166 ARG A C 1
ATOM 1316 O O . ARG A 1 166 ? -4.285 10.180 -22.651 1.00 97.56 166 ARG A O 1
ATOM 1323 N N . LYS A 1 167 ? -3.022 8.682 -23.743 1.00 93.25 167 LYS A N 1
ATOM 1324 C CA . LYS A 1 167 ? -3.236 7.606 -22.762 1.00 93.25 167 LYS A CA 1
ATOM 1325 C C . LYS A 1 167 ? -2.480 7.902 -21.468 1.00 93.25 167 LYS A C 1
ATOM 1327 O O . LYS A 1 167 ? -3.032 7.728 -20.388 1.00 93.25 167 LYS A O 1
ATOM 1332 N N . LEU A 1 168 ? -1.243 8.368 -21.600 1.00 96.44 168 LEU A N 1
ATOM 1333 C CA . LEU A 1 168 ? -0.372 8.694 -20.479 1.00 96.44 168 LEU A CA 1
ATOM 1334 C C . LEU A 1 168 ? -0.875 9.878 -19.646 1.00 96.44 168 LEU A C 1
ATOM 1336 O O . LEU A 1 168 ? -0.764 9.822 -18.426 1.00 96.44 168 LEU A O 1
ATOM 1340 N N . ALA A 1 169 ? -1.494 10.884 -20.272 1.00 96.81 169 ALA A N 1
ATOM 1341 C CA . ALA A 1 169 ? -2.130 12.010 -19.588 1.00 96.81 169 ALA A CA 1
ATOM 1342 C C . ALA A 1 169 ? -3.154 11.523 -18.547 1.00 96.81 169 ALA A C 1
ATOM 1344 O O . ALA A 1 169 ? -3.075 11.868 -17.373 1.00 96.81 169 ALA A O 1
ATOM 1345 N N . LYS A 1 170 ? -4.037 10.593 -18.941 1.00 91.44 170 LYS A N 1
ATOM 1346 C CA . LYS A 1 170 ? -5.023 9.997 -18.023 1.00 91.44 170 LYS A CA 1
ATOM 1347 C C . LYS A 1 170 ? -4.362 9.275 -16.847 1.00 91.44 170 LYS A C 1
ATOM 1349 O O . LYS A 1 170 ? -4.858 9.353 -15.725 1.00 91.44 170 LYS A O 1
ATOM 1354 N N . THR A 1 171 ? -3.265 8.560 -17.106 1.00 89.31 171 THR A N 1
ATOM 1355 C CA . THR A 1 171 ? -2.504 7.853 -16.068 1.00 89.31 171 THR A CA 1
ATOM 1356 C C . THR A 1 171 ? -1.867 8.829 -15.085 1.00 89.31 171 THR A C 1
ATOM 1358 O O . THR A 1 171 ? -2.003 8.635 -13.880 1.00 89.31 171 THR A O 1
ATOM 1361 N N . VAL A 1 172 ? -1.204 9.884 -15.571 1.00 92.56 172 VAL A N 1
ATOM 1362 C CA . VAL A 1 172 ? -0.517 10.843 -14.696 1.00 92.56 172 VAL A CA 1
ATOM 1363 C C . VAL A 1 172 ? -1.502 11.715 -13.915 1.00 92.56 172 VAL A C 1
ATOM 1365 O O . VAL A 1 172 ? -1.252 11.988 -12.749 1.00 92.56 172 VAL A O 1
ATOM 1368 N N . ASP A 1 173 ? -2.659 12.070 -14.484 1.00 89.06 173 ASP A N 1
ATOM 1369 C CA . ASP A 1 173 ? -3.725 12.786 -13.763 1.00 89.06 173 ASP A CA 1
ATOM 1370 C C . ASP A 1 173 ? -4.331 11.930 -12.650 1.00 89.06 173 ASP A C 1
ATOM 1372 O O . ASP A 1 173 ? -4.692 12.409 -11.573 1.00 89.06 173 ASP A O 1
ATOM 1376 N N . LEU A 1 174 ? -4.470 10.627 -12.897 1.00 82.88 174 LEU A N 1
ATOM 1377 C CA . LEU A 1 174 ? -4.892 9.695 -11.864 1.00 82.88 174 LEU A CA 1
ATOM 1378 C C . LEU A 1 174 ? -3.823 9.575 -10.769 1.00 82.88 174 LEU A C 1
ATOM 1380 O O . LEU A 1 174 ? -4.161 9.671 -9.591 1.00 82.88 174 LEU A O 1
ATOM 1384 N N . ALA A 1 175 ? -2.551 9.430 -11.148 1.00 84.56 175 ALA A N 1
ATOM 1385 C CA . ALA A 1 175 ? -1.432 9.392 -10.211 1.00 84.56 175 ALA A CA 1
ATOM 1386 C C . ALA A 1 175 ? -1.328 10.677 -9.381 1.00 84.56 175 ALA A C 1
ATOM 1388 O O . ALA A 1 175 ? -1.115 10.599 -8.178 1.00 84.56 175 ALA A O 1
ATOM 1389 N N . GLU A 1 176 ? -1.546 11.849 -9.978 1.00 88.00 176 GLU A N 1
ATOM 1390 C CA . GLU A 1 176 ? -1.571 13.136 -9.280 1.00 88.00 176 GLU A CA 1
ATOM 1391 C C . GLU A 1 176 ? -2.710 13.212 -8.273 1.00 88.00 176 GLU A C 1
ATOM 1393 O O . GLU A 1 176 ? -2.473 13.604 -7.136 1.00 88.00 176 GLU A O 1
ATOM 1398 N N . ARG A 1 177 ? -3.923 12.787 -8.644 1.00 82.06 177 ARG A N 1
ATOM 1399 C CA . ARG A 1 177 ? -5.062 12.735 -7.712 1.00 82.06 177 ARG A CA 1
ATOM 1400 C C . ARG A 1 177 ? -4.817 11.785 -6.545 1.00 82.06 177 ARG A C 1
ATOM 1402 O O . ARG A 1 177 ? -5.202 12.088 -5.420 1.00 82.06 177 ARG A O 1
ATOM 1409 N N . TYR A 1 178 ? -4.174 10.644 -6.789 1.00 75.56 178 TYR A N 1
ATOM 1410 C CA . TYR A 1 178 ? -3.768 9.747 -5.708 1.00 75.56 178 TYR A CA 1
ATOM 1411 C C . TYR A 1 178 ? -2.658 10.356 -4.860 1.00 75.56 178 TYR A C 1
ATOM 1413 O O . TYR A 1 178 ? -2.745 10.345 -3.636 1.00 75.56 178 TYR A O 1
ATOM 1421 N N . ALA A 1 179 ? -1.646 10.946 -5.487 1.00 75.19 179 ALA A N 1
ATOM 1422 C CA . ALA A 1 179 ? -0.550 11.578 -4.783 1.00 75.19 179 ALA A CA 1
ATOM 1423 C C . ALA A 1 179 ? -1.005 12.808 -3.999 1.00 75.19 179 ALA A C 1
ATOM 1425 O O . ALA A 1 179 ? -0.400 13.107 -2.984 1.00 75.19 179 ALA A O 1
ATOM 1426 N N . SER A 1 180 ? -2.026 13.544 -4.426 1.00 74.50 180 SER A N 1
ATOM 1427 C CA . SER A 1 180 ? -2.564 14.686 -3.685 1.00 74.50 180 SER A CA 1
ATOM 1428 C C . SER A 1 180 ? -3.542 14.271 -2.587 1.00 74.50 180 SER A C 1
ATOM 1430 O O . SER A 1 180 ? -3.846 15.092 -1.728 1.00 74.50 180 SER A O 1
ATOM 1432 N N . ASN A 1 181 ? -3.982 13.005 -2.555 1.00 78.69 181 ASN A N 1
ATOM 1433 C CA . ASN A 1 181 ? -4.820 12.463 -1.492 1.00 78.69 181 ASN A CA 1
ATOM 1434 C C . ASN A 1 181 ? -3.971 12.187 -0.231 1.00 78.69 181 ASN A C 1
ATOM 1436 O O . ASN A 1 181 ? -3.176 11.239 -0.226 1.00 78.69 181 ASN A O 1
ATOM 1440 N N . PRO A 1 182 ? -4.153 12.952 0.865 1.00 78.00 182 PRO A N 1
ATOM 1441 C CA . PRO A 1 182 ? -3.336 12.809 2.071 1.00 78.00 182 PRO A CA 1
ATOM 1442 C C . PRO A 1 182 ? -3.393 11.400 2.676 1.00 78.00 182 PRO A C 1
ATOM 1444 O O . PRO A 1 182 ? -2.375 10.876 3.128 1.00 78.00 182 PRO A O 1
ATOM 1447 N N . SER A 1 183 ? -4.550 10.734 2.589 1.00 80.88 183 SER A N 1
ATOM 1448 C CA . SER A 1 183 ? -4.715 9.375 3.110 1.00 80.88 183 SER A CA 1
ATOM 1449 C C . SER A 1 183 ? -3.976 8.313 2.296 1.00 80.88 183 SER A C 1
ATOM 1451 O O . SER A 1 183 ? -3.516 7.329 2.869 1.00 80.88 183 SER A O 1
ATOM 1453 N N . PHE A 1 184 ? -3.803 8.523 0.985 1.00 82.31 184 PHE A N 1
ATOM 1454 C CA . PHE A 1 184 ? -3.001 7.633 0.145 1.00 82.31 184 PH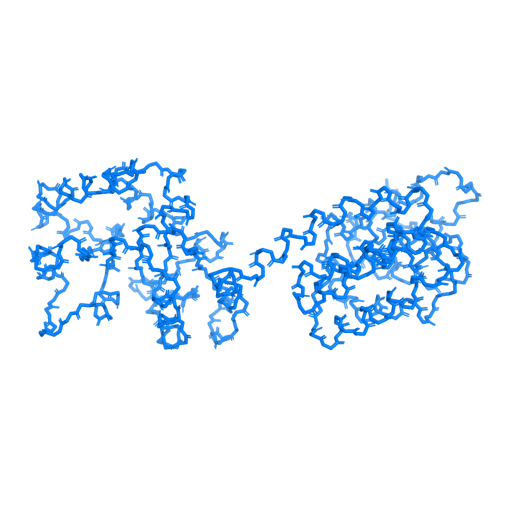E A CA 1
ATOM 1455 C C . PHE A 1 184 ? -1.510 7.778 0.458 1.00 82.31 184 PHE A C 1
ATOM 1457 O O . PHE A 1 184 ? -0.835 6.769 0.648 1.00 82.31 184 PHE A O 1
ATOM 1464 N N . ARG A 1 185 ? -1.005 9.017 0.588 1.00 83.31 185 ARG A N 1
ATOM 1465 C CA . ARG A 1 185 ? 0.383 9.255 1.030 1.00 83.31 185 ARG A CA 1
ATOM 1466 C C . ARG A 1 185 ? 0.649 8.612 2.383 1.00 83.31 185 ARG A C 1
ATOM 1468 O O . ARG A 1 185 ? 1.606 7.865 2.521 1.00 83.31 185 ARG A O 1
ATOM 1475 N N . LEU A 1 186 ? -0.245 8.834 3.345 1.00 90.44 186 LEU A N 1
ATOM 1476 C CA . LEU A 1 186 ? -0.131 8.232 4.667 1.00 90.44 186 LEU A CA 1
ATOM 1477 C C . LEU A 1 186 ? -0.124 6.699 4.604 1.00 90.44 186 LEU A C 1
ATOM 1479 O O . LEU A 1 186 ? 0.687 6.062 5.272 1.00 90.44 186 LEU A O 1
ATOM 1483 N N . HIS A 1 187 ? -1.011 6.096 3.807 1.00 90.56 187 HIS A N 1
ATOM 1484 C CA . HIS A 1 187 ? -1.024 4.646 3.610 1.00 90.56 187 HIS A CA 1
ATOM 1485 C C . HIS A 1 187 ? 0.315 4.148 3.050 1.00 90.56 187 HIS A C 1
ATOM 1487 O O . HIS A 1 187 ? 0.884 3.205 3.600 1.00 90.56 187 HIS A O 1
ATOM 1493 N N . GLN A 1 188 ? 0.856 4.832 2.037 1.00 86.69 188 GLN A N 1
ATOM 1494 C CA . GLN A 1 188 ? 2.141 4.501 1.424 1.00 86.69 188 GLN A CA 1
ATOM 1495 C C . GLN A 1 188 ? 3.312 4.618 2.416 1.00 86.69 188 GLN A C 1
ATOM 1497 O O . GLN A 1 188 ? 4.151 3.714 2.498 1.00 86.69 188 GLN A O 1
ATOM 1502 N N . ASP A 1 189 ? 3.347 5.692 3.206 1.00 90.81 189 ASP A N 1
ATOM 1503 C CA . ASP A 1 189 ? 4.357 5.915 4.245 1.00 90.81 189 ASP A CA 1
ATOM 1504 C C . ASP A 1 189 ? 4.333 4.791 5.293 1.00 90.81 189 ASP A C 1
ATOM 1506 O O . ASP A 1 189 ? 5.381 4.300 5.723 1.00 90.81 189 ASP A O 1
ATOM 1510 N N . ILE A 1 190 ? 3.136 4.323 5.667 1.00 94.75 190 ILE A N 1
ATOM 1511 C CA . ILE A 1 190 ? 2.984 3.219 6.616 1.00 94.75 190 ILE A CA 1
ATOM 1512 C C . ILE A 1 190 ? 3.460 1.900 6.005 1.00 94.75 190 ILE A C 1
ATOM 1514 O O . ILE A 1 190 ? 4.272 1.223 6.631 1.00 94.75 190 ILE A O 1
ATOM 1518 N N . ILE A 1 191 ? 3.002 1.512 4.806 1.00 92.38 191 ILE A N 1
ATOM 1519 C CA . ILE A 1 191 ? 3.347 0.195 4.226 1.00 92.38 191 ILE A CA 1
ATOM 1520 C C . ILE A 1 191 ? 4.824 0.071 3.831 1.00 92.38 191 ILE A C 1
ATOM 1522 O O . ILE A 1 191 ? 5.350 -1.039 3.737 1.00 92.38 191 ILE A O 1
ATOM 1526 N N . THR A 1 192 ? 5.517 1.195 3.637 1.00 89.75 192 THR A N 1
ATOM 1527 C CA . THR A 1 192 ? 6.962 1.227 3.364 1.00 89.75 192 THR A CA 1
ATOM 1528 C C . THR A 1 192 ? 7.816 1.361 4.628 1.00 89.75 192 THR A C 1
ATOM 1530 O O . THR A 1 192 ? 9.035 1.186 4.556 1.00 89.75 192 THR A O 1
ATOM 1533 N N . CYS A 1 193 ? 7.203 1.597 5.794 1.00 93.00 193 CYS A N 1
ATOM 1534 C CA . CYS A 1 193 ? 7.899 1.774 7.064 1.00 93.00 193 CYS A CA 1
ATOM 1535 C C . CYS A 1 193 ? 8.803 0.576 7.411 1.00 93.00 193 CYS A C 1
ATOM 1537 O O . CYS A 1 193 ? 8.406 -0.589 7.327 1.00 93.00 193 CYS A O 1
ATOM 1539 N N . LYS A 1 194 ? 10.031 0.874 7.861 1.00 94.38 194 LYS A N 1
ATOM 1540 C CA . LYS A 1 194 ? 11.043 -0.112 8.288 1.00 94.38 194 LYS A CA 1
ATOM 1541 C C . LYS A 1 194 ? 11.435 0.001 9.766 1.00 94.38 194 LYS A C 1
ATOM 1543 O O . LYS A 1 194 ? 12.421 -0.603 10.173 1.00 94.38 194 LYS A O 1
ATOM 1548 N N . ALA A 1 195 ? 10.679 0.754 10.572 1.00 93.62 195 ALA A N 1
ATOM 1549 C CA . ALA A 1 195 ? 11.010 1.011 11.978 1.00 93.62 195 ALA A CA 1
ATOM 1550 C C . ALA A 1 195 ? 11.100 -0.279 12.818 1.00 93.62 195 ALA A C 1
ATOM 1552 O O . ALA A 1 195 ? 11.999 -0.416 13.642 1.00 93.62 195 ALA A O 1
ATOM 1553 N N . CYS A 1 196 ? 10.234 -1.263 12.553 1.00 94.50 196 CYS A N 1
ATOM 1554 C CA . CYS A 1 196 ? 10.208 -2.559 13.241 1.00 94.50 196 CYS A CA 1
ATOM 1555 C C . CYS A 1 196 ? 11.188 -3.583 12.634 1.00 94.50 196 CYS A C 1
ATOM 1557 O O . CYS A 1 196 ? 10.808 -4.706 12.300 1.00 94.50 196 CYS A O 1
ATOM 1559 N N . LYS A 1 197 ? 12.443 -3.177 12.420 1.00 92.62 197 LYS A N 1
ATOM 1560 C CA . LYS A 1 197 ? 13.481 -4.010 11.783 1.00 92.62 197 LYS A CA 1
ATOM 1561 C C . LYS A 1 197 ? 13.925 -5.220 12.615 1.00 92.62 197 LYS A C 1
ATOM 1563 O O . LYS A 1 197 ? 14.525 -6.132 12.066 1.00 92.62 197 LYS A O 1
ATOM 1568 N N . ASP A 1 198 ? 13.643 -5.207 13.912 1.00 93.06 198 ASP A N 1
ATOM 1569 C CA . ASP A 1 198 ? 14.032 -6.209 14.909 1.00 93.06 198 ASP A CA 1
ATOM 1570 C C . ASP A 1 198 ? 13.011 -7.349 15.076 1.00 93.06 198 ASP A C 1
ATOM 1572 O O . ASP A 1 198 ? 13.208 -8.244 15.893 1.00 93.06 198 ASP A O 1
ATOM 1576 N N . LEU A 1 199 ? 11.906 -7.321 14.326 1.00 9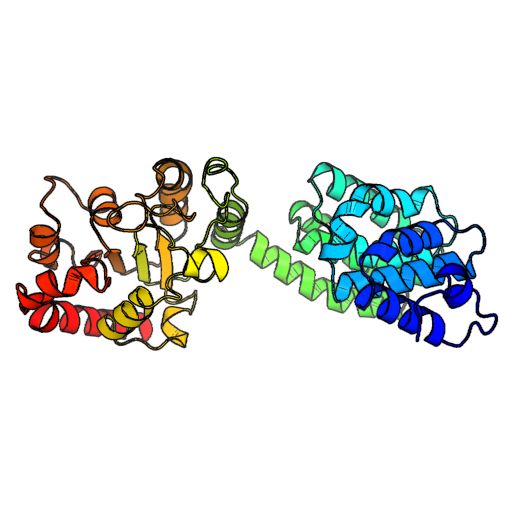4.12 199 LEU A N 1
ATOM 1577 C CA . LEU A 1 199 ? 10.887 -8.367 14.367 1.00 94.12 199 LEU A CA 1
ATOM 1578 C C . LEU A 1 199 ? 11.362 -9.661 13.685 1.00 94.12 199 LEU A C 1
ATOM 1580 O O . LEU A 1 199 ? 12.107 -9.593 12.706 1.00 94.12 199 LEU A O 1
ATOM 1584 N N . PRO A 1 200 ? 10.878 -10.840 14.124 1.00 91.25 200 PRO A N 1
ATOM 1585 C CA . PRO A 1 200 ? 11.388 -12.139 13.670 1.00 91.25 200 PRO A CA 1
ATOM 1586 C C . PRO A 1 200 ? 11.241 -12.380 12.161 1.00 91.25 200 PRO A C 1
ATOM 1588 O O . PRO A 1 200 ? 12.078 -13.048 11.565 1.00 91.25 200 PRO A O 1
ATOM 1591 N N . LEU A 1 201 ? 10.200 -11.819 11.535 1.00 92.19 201 LEU A N 1
ATOM 1592 C CA . LEU A 1 201 ? 9.973 -11.880 10.082 1.00 92.19 201 LEU A CA 1
ATOM 1593 C C . LEU A 1 201 ? 10.205 -10.526 9.389 1.00 92.19 201 LEU A C 1
ATOM 1595 O O . LEU A 1 201 ? 9.783 -10.309 8.253 1.00 92.19 201 LEU A O 1
ATOM 1599 N N . GLY A 1 202 ? 10.860 -9.595 10.083 1.00 93.19 202 GLY A N 1
ATOM 1600 C CA . GLY A 1 202 ? 11.099 -8.239 9.612 1.00 93.19 202 GLY A CA 1
ATOM 1601 C C . GLY A 1 202 ? 9.829 -7.385 9.448 1.00 93.19 202 GLY A C 1
ATOM 1602 O O . GLY A 1 202 ? 8.703 -7.810 9.732 1.00 93.19 202 GLY A O 1
ATOM 1603 N N . PRO A 1 203 ? 9.996 -6.132 8.991 1.00 94.50 203 PRO A N 1
ATOM 1604 C CA . PRO A 1 203 ? 8.902 -5.182 8.866 1.00 94.50 203 PRO A CA 1
ATOM 1605 C C . PRO A 1 203 ? 8.065 -5.461 7.612 1.00 94.50 203 PRO A C 1
ATOM 1607 O O . PRO A 1 203 ? 8.525 -5.284 6.477 1.00 94.50 203 PRO A O 1
ATOM 1610 N N . LYS A 1 204 ? 6.800 -5.821 7.839 1.00 94.81 204 LYS A N 1
ATOM 1611 C CA . LYS A 1 204 ? 5.744 -5.906 6.824 1.00 94.81 204 LYS A CA 1
ATOM 1612 C C . LYS A 1 204 ? 4.472 -5.254 7.379 1.00 94.81 204 LYS A C 1
ATOM 1614 O O . LYS A 1 204 ? 3.627 -5.966 7.921 1.00 94.81 204 LYS A O 1
ATOM 1619 N N . PRO A 1 205 ? 4.370 -3.914 7.330 1.00 97.00 205 PRO A N 1
ATOM 1620 C CA . PRO A 1 205 ? 3.221 -3.203 7.869 1.00 97.00 205 PRO A CA 1
ATOM 1621 C C . PRO A 1 205 ? 1.941 -3.568 7.103 1.00 97.00 205 PRO A C 1
ATOM 1623 O O . PRO A 1 205 ? 1.898 -3.471 5.877 1.00 97.00 205 PRO A O 1
ATOM 1626 N N . VAL A 1 206 ? 0.900 -3.989 7.819 1.00 95.69 206 VAL A N 1
ATOM 1627 C CA . VAL A 1 206 ? -0.407 -4.363 7.270 1.00 95.69 206 VAL A CA 1
ATOM 1628 C C . VAL A 1 206 ? -1.464 -3.413 7.821 1.00 95.69 206 VAL A C 1
ATOM 1630 O O . VAL A 1 206 ? -1.824 -3.462 8.995 1.00 95.69 206 VAL A O 1
ATOM 1633 N N . VAL A 1 207 ? -1.955 -2.533 6.951 1.00 95.56 207 VAL A N 1
ATOM 1634 C CA . VAL A 1 207 ? -2.973 -1.525 7.260 1.00 95.56 207 VAL A CA 1
ATOM 1635 C C . VAL A 1 207 ? -3.823 -1.263 6.016 1.00 95.56 207 VAL A C 1
ATOM 1637 O O . VAL A 1 207 ? -3.339 -1.367 4.883 1.00 95.56 207 VAL A O 1
ATOM 1640 N N . ARG A 1 208 ? -5.091 -0.897 6.203 1.00 93.19 208 ARG A N 1
ATOM 1641 C CA . ARG A 1 208 ? -5.950 -0.388 5.126 1.00 93.19 208 ARG A CA 1
ATOM 1642 C C . ARG A 1 208 ? -6.697 0.835 5.624 1.00 93.19 208 ARG A C 1
ATOM 1644 O O . ARG A 1 208 ? -7.412 0.741 6.610 1.00 93.19 208 ARG A O 1
ATOM 1651 N N . LEU A 1 209 ? -6.552 1.969 4.950 1.00 91.94 209 LEU A N 1
ATOM 1652 C CA . LEU A 1 209 ? -7.256 3.193 5.323 1.00 91.94 209 LEU A CA 1
ATOM 1653 C C . LEU A 1 209 ? -7.431 4.103 4.109 1.00 91.94 209 LEU A C 1
ATOM 1655 O O . LEU A 1 209 ? -6.567 4.143 3.236 1.00 91.94 209 LEU A O 1
ATOM 1659 N N . THR A 1 210 ? -8.537 4.842 4.071 1.00 90.19 210 THR A N 1
ATOM 1660 C CA . THR A 1 210 ? -8.718 5.983 3.167 1.00 90.19 210 THR A CA 1
ATOM 1661 C C . THR A 1 210 ? -9.491 7.079 3.883 1.00 90.19 210 THR A C 1
ATOM 1663 O O . THR A 1 210 ? -10.270 6.792 4.788 1.00 90.19 210 THR A O 1
ATOM 1666 N N . ALA A 1 211 ? -9.341 8.328 3.442 1.00 90.38 211 ALA A N 1
ATOM 1667 C CA . ALA A 1 211 ? -10.097 9.465 3.973 1.00 90.38 211 ALA A CA 1
ATOM 1668 C C . ALA A 1 211 ? -11.623 9.339 3.780 1.00 90.38 211 ALA A C 1
ATOM 1670 O O . ALA A 1 211 ? -12.379 10.125 4.346 1.00 90.38 211 ALA A O 1
ATOM 1671 N N . ALA A 1 212 ? -12.080 8.390 2.953 1.00 90.94 212 ALA A N 1
ATOM 1672 C CA . ALA A 1 212 ? -13.495 8.122 2.735 1.00 90.94 212 ALA A CA 1
ATOM 1673 C C . ALA A 1 212 ? -14.101 7.162 3.769 1.00 90.94 212 ALA A C 1
ATOM 1675 O O . ALA A 1 212 ? -15.322 7.110 3.842 1.00 90.94 212 ALA A O 1
ATOM 1676 N N . ALA A 1 213 ? -13.279 6.426 4.530 1.00 95.06 213 ALA A N 1
ATOM 1677 C CA . ALA A 1 213 ? -13.752 5.439 5.495 1.00 95.06 213 ALA A CA 1
ATOM 1678 C C . ALA A 1 213 ? -14.668 6.071 6.552 1.00 95.06 213 ALA A C 1
ATOM 1680 O O . ALA A 1 213 ? -14.330 7.102 7.138 1.00 95.06 213 ALA A O 1
ATOM 1681 N N . ARG A 1 214 ? -15.799 5.410 6.808 1.00 97.19 214 ARG A N 1
ATOM 1682 C CA . ARG A 1 214 ? -16.815 5.830 7.785 1.00 97.19 214 ARG A CA 1
ATOM 1683 C C . ARG A 1 214 ? -16.723 5.071 9.104 1.00 97.19 214 ARG A C 1
ATOM 1685 O O . ARG A 1 214 ? -17.161 5.558 10.139 1.00 97.19 214 ARG A O 1
ATOM 1692 N N . ILE A 1 215 ? -16.131 3.882 9.082 1.00 98.44 215 ILE A N 1
ATOM 1693 C CA . ILE A 1 215 ? -15.972 3.015 10.246 1.00 98.44 215 ILE A CA 1
ATOM 1694 C C . ILE A 1 215 ? -14.492 2.672 10.398 1.00 98.44 215 ILE A C 1
ATOM 1696 O O . ILE A 1 215 ? -13.835 2.264 9.441 1.00 98.44 215 ILE A O 1
ATOM 1700 N N . LYS A 1 216 ? -13.948 2.815 11.605 1.00 98.50 216 LYS A N 1
ATOM 1701 C CA . LYS A 1 216 ? -12.549 2.497 11.914 1.00 98.50 216 LYS A CA 1
ATOM 1702 C C . LYS A 1 216 ? -12.479 1.313 12.870 1.00 98.50 216 LYS A C 1
ATOM 1704 O O . LYS A 1 216 ? -13.020 1.373 13.966 1.00 98.50 216 LYS A O 1
ATOM 1709 N N . ILE A 1 217 ? -11.775 0.254 12.487 1.00 98.62 217 ILE A N 1
ATOM 1710 C CA . ILE A 1 217 ? -11.491 -0.904 13.340 1.00 98.62 217 ILE A CA 1
ATOM 1711 C C . ILE A 1 217 ? -10.058 -0.807 13.842 1.00 98.62 217 ILE A C 1
ATOM 1713 O O . ILE A 1 217 ? -9.116 -0.892 13.049 1.00 98.62 217 ILE A O 1
ATOM 1717 N N . VAL A 1 218 ? -9.903 -0.696 15.161 1.00 98.19 218 VAL A N 1
ATOM 1718 C CA . VAL A 1 218 ? -8.605 -0.671 15.833 1.00 98.19 218 VAL A CA 1
ATOM 1719 C C . VAL A 1 218 ? -8.373 -1.989 16.560 1.00 98.19 218 VAL A C 1
ATOM 1721 O O . VAL A 1 218 ? -8.985 -2.267 17.588 1.00 98.19 218 VAL A O 1
ATOM 1724 N N . GLY A 1 219 ? -7.513 -2.828 15.978 1.00 95.12 219 GLY A N 1
ATOM 1725 C CA . GLY A 1 219 ? -7.105 -4.122 16.534 1.00 95.12 219 GLY A CA 1
ATOM 1726 C C . GLY A 1 219 ? -5.736 -4.078 17.213 1.00 95.12 219 GLY A C 1
ATOM 1727 O O . GLY A 1 219 ? -5.145 -3.017 17.395 1.00 95.12 219 GLY A O 1
ATOM 1728 N N . GLN A 1 220 ? -5.194 -5.246 17.556 1.00 93.25 220 GLN A N 1
ATOM 1729 C CA . GLN A 1 220 ? -3.909 -5.353 18.251 1.00 93.25 220 GLN A CA 1
ATOM 1730 C C . GLN A 1 220 ? -2.711 -5.287 17.290 1.00 93.25 220 GLN A C 1
ATOM 1732 O O .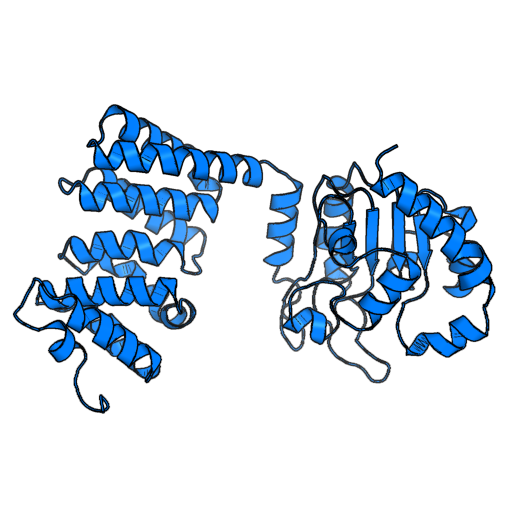 GLN A 1 220 ? -2.057 -4.254 17.190 1.00 93.25 220 GLN A O 1
ATOM 1737 N N . ALA A 1 221 ? -2.419 -6.382 16.593 1.00 95.00 221 ALA A N 1
ATOM 1738 C CA . ALA A 1 221 ? -1.353 -6.508 15.603 1.00 95.00 221 ALA A CA 1
ATOM 1739 C C . ALA A 1 221 ? -1.720 -7.621 14.609 1.00 95.00 221 ALA A C 1
ATOM 1741 O O . ALA A 1 221 ? -2.551 -8.468 14.949 1.00 95.00 221 ALA A O 1
ATOM 1742 N N . PRO A 1 222 ? -1.153 -7.648 13.391 1.00 94.56 222 PRO A N 1
ATOM 1743 C CA . PRO A 1 222 ? -1.382 -8.762 12.480 1.00 94.56 222 PRO A CA 1
ATOM 1744 C C . PRO A 1 222 ? -0.764 -10.051 13.035 1.00 94.56 222 PRO A C 1
ATOM 1746 O O . PRO A 1 222 ? 0.388 -10.039 13.463 1.00 94.56 222 PRO A O 1
ATOM 1749 N N . GLY A 1 223 ? -1.506 -11.158 12.970 1.00 94.06 223 GLY A N 1
ATOM 1750 C CA . GLY A 1 223 ? -0.961 -12.497 13.206 1.00 94.06 223 GLY A CA 1
ATOM 1751 C C . GLY A 1 223 ? -0.197 -13.042 11.995 1.00 94.06 223 GLY A C 1
ATOM 1752 O O . GLY A 1 223 ? -0.134 -12.401 10.941 1.00 94.06 223 GLY A O 1
ATOM 1753 N N . ILE A 1 224 ? 0.351 -14.255 12.112 1.00 91.88 224 ILE A N 1
ATOM 1754 C CA . ILE A 1 224 ? 1.212 -14.850 11.072 1.00 91.88 224 ILE A CA 1
ATOM 1755 C C . ILE A 1 224 ? 0.523 -14.962 9.699 1.00 91.88 224 ILE A C 1
ATOM 1757 O O . ILE A 1 224 ? 1.086 -14.552 8.687 1.00 91.88 224 ILE A O 1
ATOM 1761 N N . ARG A 1 225 ? -0.745 -15.389 9.652 1.00 89.62 225 ARG A N 1
ATOM 1762 C CA . ARG A 1 225 ? -1.509 -15.505 8.395 1.00 89.62 225 ARG A CA 1
ATOM 1763 C C . ARG A 1 225 ? -1.761 -14.143 7.736 1.00 89.62 225 ARG A C 1
ATOM 1765 O O . ARG A 1 225 ? -1.731 -14.007 6.511 1.00 89.62 225 ARG A O 1
ATOM 1772 N N . VAL A 1 226 ? -1.989 -13.107 8.542 1.00 93.94 226 VAL A N 1
ATOM 1773 C CA . VAL A 1 226 ? -2.136 -11.728 8.054 1.00 93.94 226 VAL A CA 1
ATOM 1774 C C . VAL A 1 226 ? -0.794 -11.196 7.557 1.00 93.94 226 VAL A C 1
ATOM 1776 O O . VAL A 1 226 ? -0.753 -10.545 6.517 1.00 93.94 226 VAL A O 1
ATOM 1779 N N . HIS A 1 227 ? 0.308 -11.518 8.237 1.00 92.62 227 HIS A N 1
ATOM 1780 C CA . HIS A 1 227 ? 1.648 -11.199 7.756 1.00 92.62 227 HIS A CA 1
ATOM 1781 C C . HIS A 1 227 ? 1.916 -11.839 6.397 1.00 92.62 227 HIS A C 1
ATOM 1783 O O . HIS A 1 227 ? 2.325 -11.141 5.478 1.00 92.62 227 HIS A O 1
ATOM 1789 N N . GLU A 1 228 ? 1.655 -13.130 6.222 1.00 85.50 228 GLU A N 1
ATOM 1790 C CA . GLU A 1 228 ? 1.879 -13.831 4.954 1.00 85.50 228 GLU A CA 1
ATOM 1791 C C . GLU A 1 228 ? 1.050 -13.219 3.821 1.00 85.50 228 GLU A C 1
ATOM 1793 O O . GLU A 1 228 ? 1.603 -12.812 2.794 1.00 85.50 228 GLU A O 1
ATOM 1798 N N . THR A 1 229 ? -0.256 -13.059 4.045 1.00 85.19 229 THR A N 1
ATOM 1799 C CA . THR A 1 229 ? -1.199 -12.601 3.013 1.00 85.19 229 THR A CA 1
ATOM 1800 C C . THR A 1 229 ? -1.155 -11.095 2.754 1.00 85.19 229 THR A C 1
ATOM 1802 O O . THR A 1 229 ? -1.499 -10.657 1.661 1.00 85.19 229 THR A O 1
ATOM 1805 N N . GLY A 1 230 ? -0.741 -10.287 3.734 1.00 88.56 230 GLY A N 1
ATOM 1806 C CA . GLY A 1 230 ? -0.787 -8.823 3.666 1.00 88.56 230 GLY A CA 1
ATOM 1807 C C . GLY A 1 230 ? -2.201 -8.229 3.728 1.00 88.56 230 GLY A C 1
ATOM 1808 O O . GLY A 1 230 ? -2.372 -7.038 3.477 1.00 88.56 230 GLY A O 1
ATOM 1809 N N . ILE A 1 231 ? -3.220 -9.037 4.043 1.00 88.50 231 ILE A N 1
ATOM 1810 C CA . ILE A 1 231 ? -4.624 -8.614 4.091 1.00 88.50 231 ILE A CA 1
ATOM 1811 C C . ILE A 1 231 ? -5.067 -8.570 5.563 1.00 88.50 231 ILE A C 1
ATOM 1813 O O . ILE A 1 231 ? -5.110 -9.627 6.197 1.00 88.50 231 ILE A O 1
ATOM 1817 N N . PRO A 1 232 ? -5.417 -7.392 6.126 1.00 92.50 232 PRO A N 1
ATOM 1818 C CA . PRO A 1 232 ? -5.862 -7.292 7.517 1.00 92.50 232 PRO A CA 1
ATOM 1819 C C . PRO A 1 232 ? -7.065 -8.205 7.793 1.00 92.50 232 PRO A C 1
ATOM 1821 O O . PRO A 1 232 ? -7.935 -8.342 6.931 1.00 92.50 232 PRO A O 1
ATOM 1824 N N . TRP A 1 233 ? -7.139 -8.814 8.982 1.00 95.12 233 TRP A N 1
ATOM 1825 C CA . TRP A 1 233 ? -8.263 -9.679 9.392 1.00 95.12 233 TRP A CA 1
ATOM 1826 C C . TRP A 1 233 ? -8.564 -10.845 8.426 1.00 95.12 233 TRP A C 1
ATOM 1828 O O . TRP A 1 233 ? -9.690 -11.343 8.351 1.00 95.12 233 TRP A O 1
ATOM 1838 N N . ASN A 1 234 ? -7.572 -11.285 7.649 1.00 91.50 234 ASN A N 1
ATOM 1839 C CA . ASN A 1 234 ? -7.697 -12.432 6.751 1.00 91.50 234 ASN A CA 1
ATOM 1840 C C . ASN A 1 234 ? -7.326 -13.739 7.469 1.00 91.50 234 ASN A C 1
ATOM 1842 O O . ASN A 1 234 ? -6.439 -14.484 7.050 1.00 91.50 234 ASN A O 1
ATOM 1846 N N . ASP A 1 235 ? -7.995 -13.970 8.594 1.00 90.00 235 ASP A N 1
ATOM 1847 C CA . ASP A 1 235 ? -7.800 -15.085 9.512 1.00 90.00 235 ASP A CA 1
ATOM 1848 C C . ASP A 1 235 ? -9.140 -15.452 10.198 1.00 90.00 235 ASP A C 1
ATOM 1850 O O . ASP A 1 235 ? -10.138 -14.745 10.005 1.00 90.00 235 ASP A O 1
ATOM 1854 N N . PRO A 1 236 ? -9.197 -16.534 11.001 1.00 91.69 236 PRO A N 1
ATOM 1855 C CA . PRO A 1 236 ? -10.430 -16.937 11.684 1.00 91.69 236 PRO A CA 1
ATOM 1856 C C . PRO A 1 236 ? -10.988 -15.893 12.663 1.00 91.69 236 PRO A C 1
ATOM 1858 O O . PRO A 1 236 ? -12.192 -15.855 12.908 1.00 91.69 236 PRO A O 1
ATOM 1861 N N . SER A 1 237 ? -10.139 -15.021 13.222 1.00 93.94 237 SER A N 1
ATOM 1862 C CA . SER A 1 237 ? -10.612 -13.941 14.099 1.00 93.94 237 SER A CA 1
ATOM 1863 C C . SER A 1 237 ? -11.368 -12.887 13.288 1.00 93.94 237 SER A C 1
ATOM 1865 O O . SER A 1 237 ? -12.374 -12.354 13.746 1.00 93.94 237 SER A O 1
ATOM 1867 N N . GLY A 1 238 ? -10.922 -12.611 12.061 1.00 95.25 238 GLY A N 1
ATOM 1868 C CA . GLY A 1 238 ? -11.621 -11.725 11.137 1.00 95.25 238 GLY A CA 1
ATOM 1869 C C . GLY A 1 238 ? -12.914 -12.303 10.567 1.00 95.25 238 GLY A C 1
ATOM 1870 O O . GLY A 1 238 ? -13.840 -11.543 10.301 1.00 95.25 238 GLY A O 1
ATOM 1871 N N . GLU A 1 239 ? -13.002 -13.624 10.388 1.00 95.00 239 GLU A N 1
ATOM 1872 C CA . GLU A 1 239 ? -14.267 -14.311 10.071 1.00 95.00 239 GLU A CA 1
ATOM 1873 C C . GLU A 1 239 ? -15.295 -14.074 11.171 1.00 95.00 239 GLU A C 1
ATOM 1875 O O . GLU A 1 239 ? -16.325 -13.457 10.911 1.00 95.00 239 GLU A O 1
ATOM 1880 N N . ARG A 1 240 ? -14.943 -14.402 12.416 1.00 97.12 240 ARG A N 1
ATOM 1881 C CA . ARG A 1 240 ? -15.825 -14.168 13.560 1.00 97.12 240 ARG A CA 1
ATOM 1882 C C . ARG A 1 240 ? -16.189 -12.696 13.744 1.00 97.12 240 ARG A C 1
ATOM 1884 O O . ARG A 1 240 ? -17.323 -12.391 14.094 1.00 97.12 240 ARG A O 1
ATOM 1891 N N . LEU A 1 241 ? -15.246 -11.777 13.515 1.00 98.19 241 LEU A N 1
ATOM 1892 C CA . LEU A 1 241 ? -15.546 -10.348 13.577 1.00 98.19 241 LEU A CA 1
ATOM 1893 C C . LEU A 1 241 ? -16.628 -9.972 12.563 1.00 98.19 241 LEU A C 1
ATOM 1895 O O . LEU A 1 241 ? -17.572 -9.286 12.922 1.00 98.19 241 LEU A O 1
ATOM 1899 N N . ARG A 1 242 ? -16.529 -10.435 11.313 1.00 97.94 242 ARG A N 1
ATOM 1900 C CA . ARG A 1 242 ? -17.566 -10.170 10.305 1.00 97.94 242 ARG A CA 1
ATOM 1901 C C . ARG A 1 242 ? -18.921 -10.739 10.714 1.00 97.94 242 ARG A C 1
ATOM 1903 O O . ARG A 1 242 ? -19.918 -10.042 10.549 1.00 97.94 242 ARG A O 1
ATOM 1910 N N . ASP A 1 243 ? -18.944 -11.926 11.314 1.00 97.62 243 ASP A N 1
ATOM 1911 C CA . ASP A 1 243 ? -20.176 -12.535 11.827 1.00 97.62 243 ASP A CA 1
ATOM 1912 C C . ASP A 1 243 ? -20.794 -11.694 12.957 1.00 97.62 243 ASP A C 1
ATOM 1914 O O . ASP A 1 243 ? -22.000 -11.435 12.966 1.00 97.62 243 ASP A O 1
ATOM 1918 N N . TRP A 1 244 ? -19.978 -11.187 13.887 1.00 98.06 244 TRP A N 1
ATOM 1919 C CA . TRP A 1 244 ? -20.433 -10.257 14.926 1.00 98.06 244 TRP A CA 1
ATOM 1920 C C . TRP A 1 244 ? -21.019 -8.979 14.336 1.00 98.06 244 TRP A C 1
ATOM 1922 O O . TRP A 1 244 ? -22.096 -8.554 14.742 1.00 98.06 244 TRP A O 1
ATOM 1932 N N . LEU A 1 245 ? -20.349 -8.400 13.344 1.00 97.94 245 LEU A N 1
ATOM 1933 C CA . LEU A 1 245 ? -20.770 -7.158 12.698 1.00 97.94 245 LEU A CA 1
ATOM 1934 C C . LEU A 1 245 ? -21.945 -7.346 11.726 1.00 97.94 245 LEU A C 1
ATOM 1936 O O . LEU A 1 245 ? -22.563 -6.359 11.343 1.00 97.94 245 LEU A O 1
ATOM 1940 N N . GLY A 1 246 ? -22.258 -8.582 11.323 1.00 96.88 246 GLY A N 1
ATOM 1941 C CA . GLY A 1 246 ? -23.308 -8.872 10.345 1.00 96.88 246 GLY A CA 1
ATOM 1942 C C . GLY A 1 246 ? -22.998 -8.345 8.939 1.00 96.88 246 GLY A C 1
ATOM 1943 O O . GLY A 1 246 ? -23.923 -8.008 8.208 1.00 96.88 246 GLY A O 1
ATOM 1944 N N . VAL A 1 247 ? -21.715 -8.244 8.567 1.00 96.69 247 VAL A N 1
ATOM 1945 C CA . VAL A 1 247 ? -21.276 -7.662 7.282 1.00 96.69 247 VAL A CA 1
ATOM 1946 C C . VAL A 1 247 ? -20.603 -8.688 6.379 1.00 96.69 247 VAL A C 1
ATOM 1948 O O . VAL A 1 247 ? -19.841 -9.552 6.825 1.00 96.69 247 VAL A O 1
ATOM 1951 N N . GLY A 1 248 ? -20.832 -8.559 5.073 1.00 91.88 248 GLY A N 1
ATOM 1952 C CA . GLY A 1 248 ? -20.201 -9.413 4.075 1.00 91.88 248 GLY A CA 1
ATOM 1953 C C . GLY A 1 248 ? -18.705 -9.124 3.908 1.00 91.88 248 GLY A C 1
ATOM 1954 O O . GLY A 1 248 ? -18.195 -8.055 4.245 1.00 91.88 248 GLY A O 1
ATOM 1955 N N . ARG A 1 249 ? -17.968 -10.067 3.303 1.00 91.38 249 ARG A N 1
ATOM 1956 C CA . ARG A 1 249 ? -16.533 -9.882 3.008 1.00 91.38 249 ARG A CA 1
ATOM 1957 C C . ARG A 1 249 ? -16.271 -8.669 2.106 1.00 91.38 249 ARG A C 1
ATOM 1959 O O . ARG A 1 249 ? -15.283 -7.975 2.318 1.00 91.38 249 ARG A O 1
ATOM 1966 N N . ALA A 1 250 ? -17.117 -8.433 1.102 1.00 83.56 250 ALA A N 1
ATOM 1967 C CA . ALA A 1 250 ? -16.951 -7.312 0.177 1.00 83.56 250 ALA A CA 1
ATOM 1968 C C . ALA A 1 250 ? -17.073 -5.961 0.899 1.00 83.56 250 ALA A C 1
ATOM 1970 O O . ALA A 1 250 ? -16.184 -5.127 0.761 1.00 83.56 250 ALA A O 1
ATOM 1971 N N . GLU A 1 251 ? -18.105 -5.797 1.730 1.00 91.38 251 GLU A N 1
ATOM 1972 C CA . GLU A 1 251 ? -18.326 -4.589 2.534 1.00 91.38 251 GLU A CA 1
ATOM 1973 C C . GLU A 1 251 ? -17.192 -4.377 3.533 1.00 91.38 251 GLU A C 1
ATOM 1975 O O . GLU A 1 251 ? -16.607 -3.301 3.572 1.00 91.38 251 GLU A O 1
ATOM 1980 N N . PHE A 1 252 ? -16.812 -5.425 4.276 1.00 95.06 252 PHE A N 1
ATOM 1981 C CA . PHE A 1 252 ? -15.742 -5.370 5.279 1.00 95.06 252 PHE A CA 1
ATOM 1982 C C . PHE A 1 252 ? -14.399 -4.892 4.708 1.00 95.06 252 PHE A C 1
ATOM 1984 O O . PHE A 1 252 ? -13.581 -4.294 5.407 1.00 95.06 252 PHE A O 1
ATOM 1991 N N . TYR A 1 253 ? -14.154 -5.172 3.428 1.00 88.25 253 TYR A N 1
ATOM 1992 C CA . TYR A 1 253 ? -12.938 -4.778 2.731 1.00 88.25 253 TYR A CA 1
ATOM 1993 C C . TYR A 1 253 ? -13.113 -3.551 1.827 1.00 88.25 253 TYR A C 1
ATOM 1995 O O . TYR A 1 253 ? -12.118 -3.139 1.221 1.00 88.25 253 TYR A O 1
ATOM 2003 N N . ASP A 1 254 ? -14.294 -2.933 1.752 1.00 88.00 254 ASP A N 1
ATOM 2004 C CA . ASP A 1 254 ? -14.478 -1.683 1.017 1.00 88.00 254 ASP A CA 1
ATOM 2005 C C . ASP A 1 254 ? -13.751 -0.541 1.753 1.00 88.00 254 ASP A C 1
ATOM 2007 O O . ASP A 1 254 ? -14.116 -0.193 2.881 1.00 88.00 254 ASP A O 1
ATOM 2011 N N . PRO A 1 255 ? -12.726 0.078 1.135 1.00 86.31 255 PRO A N 1
ATOM 2012 C CA . PRO A 1 255 ? -11.957 1.145 1.764 1.00 86.31 255 PRO A CA 1
ATOM 2013 C C . PRO A 1 255 ? -12.754 2.433 2.030 1.00 86.31 255 PRO A C 1
ATOM 2015 O O . PRO A 1 255 ? -12.252 3.297 2.752 1.00 86.31 255 PRO A O 1
ATOM 2018 N N . LYS A 1 256 ? -13.948 2.597 1.441 1.00 90.69 256 LYS A N 1
ATOM 2019 C CA . LYS A 1 256 ? -14.881 3.695 1.739 1.00 90.69 256 LYS A CA 1
ATOM 2020 C C . LYS A 1 256 ? -15.739 3.412 2.970 1.00 90.69 256 LYS A C 1
ATOM 2022 O O . LYS A 1 256 ? -16.262 4.347 3.561 1.00 90.69 256 LYS A O 1
ATOM 2027 N N . ILE A 1 257 ? -15.883 2.148 3.361 1.00 95.19 257 ILE A N 1
ATOM 2028 C CA . ILE A 1 257 ? -16.654 1.763 4.543 1.00 95.19 257 ILE A CA 1
ATOM 2029 C C . ILE A 1 257 ? -15.704 1.605 5.727 1.00 95.19 257 ILE A C 1
ATOM 2031 O O . ILE A 1 257 ? -15.812 2.361 6.690 1.00 95.19 257 ILE A O 1
ATOM 2035 N N . PHE A 1 258 ? -14.734 0.690 5.630 1.00 96.94 258 PHE A N 1
ATOM 2036 C CA . PHE A 1 258 ? -13.863 0.322 6.746 1.00 96.94 258 PHE A CA 1
ATOM 2037 C C . PHE A 1 258 ? -12.410 0.778 6.562 1.00 96.94 258 PHE A C 1
ATOM 2039 O O . PHE A 1 258 ? -11.736 0.447 5.582 1.00 96.94 258 PHE A O 1
ATOM 2046 N N . ALA A 1 259 ? -11.884 1.451 7.584 1.00 97.44 259 ALA A N 1
ATOM 2047 C CA . ALA A 1 259 ? -10.457 1.557 7.852 1.00 97.44 259 ALA A CA 1
ATOM 2048 C C . ALA A 1 259 ? -10.049 0.469 8.862 1.00 97.44 259 ALA A C 1
ATOM 2050 O O . ALA A 1 259 ? -10.621 0.365 9.943 1.00 97.44 259 ALA A O 1
ATOM 2051 N N . LEU A 1 260 ? -9.046 -0.339 8.521 1.00 97.75 260 LEU A N 1
ATOM 2052 C CA . LEU A 1 260 ? -8.514 -1.442 9.321 1.00 97.75 260 LEU A CA 1
ATOM 2053 C C . LEU A 1 260 ? -7.119 -1.050 9.823 1.00 97.75 260 LEU A C 1
ATOM 2055 O O . LEU A 1 260 ? -6.141 -1.112 9.069 1.00 97.75 260 LEU A O 1
ATOM 2059 N N . VAL A 1 261 ? -7.042 -0.618 11.082 1.00 97.19 261 VAL A N 1
ATOM 2060 C CA . VAL A 1 261 ? -5.886 0.089 11.649 1.00 97.19 261 VAL A CA 1
ATOM 2061 C C . VAL A 1 261 ? -5.459 -0.545 12.978 1.00 97.19 261 VAL A C 1
ATOM 2063 O O . VAL A 1 261 ? -5.925 -0.124 14.031 1.00 97.19 261 VAL A O 1
ATOM 2066 N N . PRO A 1 262 ? -4.589 -1.568 12.990 1.00 96.94 262 PRO A N 1
ATOM 2067 C CA . PRO A 1 262 ? -4.147 -2.169 14.248 1.00 96.94 262 PRO A CA 1
ATOM 2068 C C . PRO A 1 262 ? -3.194 -1.247 15.033 1.00 96.94 262 PRO A C 1
ATOM 2070 O O . PRO A 1 262 ? -2.582 -0.350 14.467 1.00 96.94 262 PRO A O 1
ATOM 2073 N N . MET A 1 263 ? -3.030 -1.461 16.340 1.00 97.25 263 MET A N 1
ATOM 2074 C CA . MET A 1 263 ? -2.087 -0.693 17.170 1.00 97.25 263 MET A CA 1
ATOM 2075 C C . MET A 1 263 ? -0.622 -0.939 16.780 1.00 97.25 263 MET A C 1
ATOM 2077 O O . MET A 1 263 ? 0.193 -0.018 16.795 1.00 97.25 263 MET A O 1
ATOM 2081 N N . GLY A 1 264 ? -0.290 -2.176 16.404 1.00 97.00 264 GLY A N 1
ATOM 2082 C CA . GLY A 1 264 ? 0.970 -2.562 15.779 1.00 97.00 264 GLY A CA 1
ATOM 2083 C C . GLY A 1 264 ? 0.738 -2.997 14.338 1.00 97.00 264 GLY A C 1
ATOM 2084 O O . GLY A 1 264 ? -0.149 -3.798 14.068 1.00 97.00 264 GLY A O 1
ATOM 2085 N N . PHE A 1 265 ? 1.538 -2.504 13.395 1.00 97.19 265 PHE A N 1
ATOM 2086 C CA . PHE A 1 265 ? 1.315 -2.805 11.975 1.00 97.19 265 PHE A CA 1
ATOM 2087 C C . PHE A 1 265 ? 2.069 -4.030 11.470 1.00 97.19 265 PHE A C 1
ATOM 2089 O O . PHE A 1 265 ? 1.733 -4.542 10.412 1.00 97.19 265 PHE A O 1
ATOM 2096 N N . CYS A 1 266 ? 3.084 -4.505 12.188 1.00 97.12 266 CYS A N 1
ATOM 2097 C CA . CYS A 1 266 ? 3.882 -5.664 11.794 1.00 97.12 266 CYS A CA 1
ATOM 2098 C C . CYS A 1 266 ? 3.628 -6.840 12.738 1.00 97.12 266 CYS A C 1
ATOM 2100 O O . CYS A 1 266 ? 3.250 -6.639 13.892 1.00 97.12 266 CYS A O 1
ATOM 2102 N N . TYR A 1 267 ? 3.873 -8.057 12.252 1.00 96.81 267 TYR A N 1
ATOM 2103 C CA . TYR A 1 267 ? 3.720 -9.267 13.054 1.00 96.81 267 TYR A CA 1
ATOM 2104 C C . TYR A 1 267 ? 4.792 -9.331 14.146 1.00 96.81 267 TYR A C 1
ATOM 2106 O O . TYR A 1 267 ? 5.982 -9.365 13.818 1.00 96.81 267 TYR A O 1
ATOM 2114 N N . PRO A 1 268 ? 4.400 -9.340 15.430 1.00 96.25 268 PRO A N 1
ATOM 2115 C CA . PRO A 1 268 ? 5.342 -9.184 16.530 1.00 96.25 268 PRO A CA 1
ATOM 2116 C C . PRO A 1 268 ? 6.092 -10.479 16.881 1.00 96.25 268 PRO A C 1
ATOM 2118 O O . PRO A 1 268 ? 7.056 -10.423 17.638 1.00 96.25 268 PRO A O 1
ATOM 2121 N N . GLY A 1 269 ? 5.687 -11.626 16.323 1.00 94.75 269 GLY A N 1
ATOM 2122 C CA . GLY A 1 269 ? 6.178 -12.955 16.697 1.00 94.75 269 GLY A CA 1
ATOM 2123 C C . GLY A 1 269 ? 5.180 -13.726 17.565 1.00 94.75 269 GLY A C 1
ATOM 2124 O O . GLY A 1 269 ? 4.191 -13.163 18.030 1.00 94.75 269 GLY A O 1
ATOM 2125 N N . THR A 1 270 ? 5.450 -15.011 17.795 1.00 93.94 270 THR A N 1
ATOM 2126 C CA . THR A 1 270 ? 4.648 -15.882 18.671 1.00 93.94 270 THR A CA 1
ATOM 2127 C C . THR A 1 270 ? 5.296 -15.991 20.049 1.00 93.94 270 THR A C 1
ATOM 2129 O O . THR A 1 270 ? 6.496 -16.228 20.157 1.00 93.94 270 THR A O 1
ATOM 2132 N N . GLY A 1 271 ? 4.496 -15.855 21.101 1.00 90.56 271 GLY A N 1
ATOM 2133 C CA . GLY A 1 271 ? 4.829 -16.175 22.485 1.00 90.56 271 GLY A CA 1
ATOM 2134 C C . GLY A 1 271 ? 3.981 -17.334 23.041 1.00 90.56 271 GLY A C 1
ATOM 2135 O O . GLY A 1 271 ? 3.152 -17.907 22.330 1.00 90.56 271 GLY A O 1
ATOM 2136 N N . PRO A 1 272 ? 4.142 -17.678 24.333 1.00 85.31 272 PRO A N 1
ATOM 2137 C CA . PRO A 1 272 ? 3.519 -18.865 24.935 1.00 85.31 272 PRO A CA 1
ATOM 2138 C C . PRO A 1 272 ? 1.984 -18.868 24.894 1.00 85.31 272 PRO A C 1
ATOM 2140 O O . PRO A 1 272 ? 1.353 -19.914 24.781 1.00 85.31 272 PRO A O 1
ATOM 2143 N N . SER A 1 273 ? 1.374 -17.686 24.983 1.00 80.25 273 SER A N 1
ATOM 2144 C CA . SER A 1 273 ? -0.077 -17.497 25.066 1.00 80.25 273 SER A CA 1
ATOM 2145 C C . SER A 1 273 ? -0.692 -16.930 23.784 1.00 80.25 273 SER A C 1
ATOM 2147 O O . SER A 1 273 ? -1.867 -16.563 23.789 1.00 80.25 273 SER A O 1
ATOM 2149 N N . GLY A 1 274 ? 0.063 -16.873 22.678 1.00 84.44 274 GLY A N 1
ATOM 2150 C CA . GLY A 1 274 ? -0.362 -16.264 21.417 1.00 84.44 274 GLY A CA 1
ATOM 2151 C C . GLY A 1 274 ? 0.666 -15.340 20.800 1.00 84.44 274 GLY A C 1
ATOM 2152 O O . GLY A 1 274 ? 1.824 -15.352 21.192 1.00 84.44 274 GLY A O 1
ATOM 2153 N N . ASP A 1 275 ? 0.227 -14.530 19.843 1.00 88.56 275 ASP A N 1
ATOM 2154 C CA . ASP A 1 275 ? 1.080 -13.498 19.269 1.00 88.56 275 ASP A CA 1
ATOM 2155 C C . ASP A 1 275 ? 1.527 -12.506 20.352 1.00 88.56 275 ASP A C 1
ATOM 2157 O O . ASP A 1 275 ? 0.774 -12.166 21.271 1.00 88.56 275 ASP A O 1
ATOM 2161 N N . LEU A 1 276 ? 2.776 -12.062 20.244 1.00 94.50 276 LEU A N 1
ATOM 2162 C CA . LEU A 1 276 ? 3.373 -11.069 21.128 1.00 94.50 276 LEU A CA 1
ATOM 2163 C C . LEU A 1 276 ? 2.611 -9.726 21.057 1.00 94.50 276 LEU A C 1
ATOM 2165 O O . LEU A 1 276 ? 1.837 -9.473 20.129 1.00 94.50 276 LEU A O 1
ATOM 2169 N N . PRO A 1 277 ? 2.788 -8.835 22.047 1.00 93.88 277 PRO A N 1
ATOM 2170 C CA . PRO A 1 277 ? 2.146 -7.526 22.026 1.00 93.88 277 PRO A CA 1
ATOM 2171 C C . PRO A 1 277 ? 2.598 -6.657 20.838 1.00 93.88 277 PRO A C 1
ATOM 2173 O O . PRO A 1 277 ? 3.708 -6.826 20.324 1.00 93.88 277 PRO A O 1
ATOM 2176 N N . PRO A 1 278 ? 1.768 -5.684 20.414 1.00 95.56 278 PRO A N 1
ATOM 2177 C CA . PRO A 1 278 ? 2.153 -4.725 19.387 1.00 95.56 278 PRO A CA 1
ATOM 2178 C C . PRO A 1 278 ? 3.351 -3.893 19.857 1.00 95.56 278 PRO A C 1
ATOM 2180 O O . PRO A 1 278 ? 3.431 -3.499 21.021 1.00 95.56 278 PRO A O 1
ATOM 2183 N N . LYS A 1 279 ? 4.272 -3.578 18.940 1.00 94.25 279 LYS A N 1
ATOM 2184 C CA . LYS A 1 279 ? 5.389 -2.670 19.225 1.00 94.25 279 LYS A CA 1
ATOM 2185 C C . LYS A 1 279 ? 4.859 -1.236 19.445 1.00 94.25 279 LYS A C 1
ATOM 2187 O O . LYS A 1 279 ? 4.229 -0.708 18.525 1.00 94.25 279 LYS A O 1
ATOM 2192 N N . PRO A 1 280 ? 5.160 -0.574 20.582 1.00 94.12 280 PRO A N 1
ATOM 2193 C CA . PRO A 1 280 ? 4.674 0.782 20.879 1.00 94.12 280 PRO A CA 1
ATOM 2194 C C . PRO A 1 280 ? 5.039 1.829 19.818 1.00 94.12 280 PRO A C 1
ATOM 2196 O O . PRO A 1 280 ? 4.207 2.661 19.464 1.00 94.12 280 PRO A O 1
ATOM 2199 N N . ILE A 1 281 ? 6.228 1.698 19.215 1.00 95.81 281 ILE A N 1
ATOM 2200 C CA . ILE A 1 281 ? 6.725 2.593 18.159 1.00 95.81 281 ILE A CA 1
ATOM 2201 C C . ILE A 1 281 ? 5.750 2.745 16.979 1.00 95.81 281 ILE A C 1
ATOM 2203 O O . ILE A 1 281 ? 5.697 3.799 16.351 1.00 95.81 281 ILE A O 1
ATOM 2207 N N . CYS A 1 282 ? 4.948 1.719 16.659 1.00 96.56 282 CYS A N 1
ATOM 2208 C CA . CYS A 1 282 ? 3.941 1.832 15.602 1.00 96.56 282 CYS A CA 1
ATOM 2209 C C . CYS A 1 282 ? 2.874 2.873 15.952 1.00 96.56 282 CYS A C 1
ATOM 2211 O O . CYS A 1 282 ? 2.503 3.677 15.096 1.00 96.56 282 CYS A O 1
ATOM 2213 N N . ALA A 1 283 ? 2.396 2.862 17.196 1.00 94.00 283 ALA A N 1
ATOM 2214 C CA . ALA A 1 283 ? 1.364 3.781 17.644 1.00 94.00 283 ALA A CA 1
ATOM 2215 C C . ALA A 1 283 ? 1.884 5.225 17.663 1.00 94.00 283 ALA A C 1
ATOM 2217 O O . ALA A 1 283 ? 1.247 6.115 17.100 1.00 94.00 283 ALA A O 1
ATOM 2218 N N . GLU A 1 284 ? 3.081 5.418 18.223 1.00 94.50 284 GLU A N 1
ATOM 2219 C CA . GLU A 1 284 ? 3.773 6.710 18.323 1.00 94.50 284 GLU A CA 1
ATOM 2220 C C . GLU A 1 284 ? 3.997 7.365 16.953 1.00 94.50 284 GLU A C 1
ATOM 2222 O O . GLU A 1 284 ? 3.759 8.559 16.780 1.00 94.50 284 GLU A O 1
ATOM 2227 N N . LEU A 1 285 ? 4.417 6.585 15.953 1.00 96.44 285 LEU A N 1
ATOM 2228 C CA . LEU A 1 285 ? 4.739 7.113 14.626 1.00 96.44 285 LEU A CA 1
ATOM 2229 C C . LEU A 1 285 ? 3.510 7.491 13.791 1.00 96.44 285 LEU A C 1
ATOM 2231 O O . LEU A 1 285 ? 3.613 8.369 12.921 1.00 96.44 285 LEU A O 1
ATOM 2235 N N . TRP A 1 286 ? 2.382 6.798 13.987 1.00 96.94 286 TRP A N 1
ATOM 2236 C CA . TRP A 1 286 ? 1.335 6.747 12.964 1.00 96.94 286 TRP A CA 1
ATOM 2237 C C . TRP A 1 286 ? -0.084 7.041 13.441 1.00 96.94 286 TRP A C 1
ATOM 2239 O O . TRP A 1 286 ? -0.838 7.608 12.652 1.00 96.94 286 TRP A O 1
ATOM 2249 N N . GLN A 1 287 ? -0.472 6.714 14.678 1.00 95.12 287 GLN A N 1
ATOM 2250 C CA . GLN A 1 287 ? -1.886 6.807 15.083 1.00 95.12 287 GLN A CA 1
ATOM 2251 C C . GLN A 1 287 ? -2.417 8.244 14.990 1.00 95.12 287 GLN A C 1
ATOM 2253 O O . GLN A 1 287 ? -3.419 8.482 14.324 1.00 95.12 287 GLN A O 1
ATOM 2258 N N . SER A 1 288 ? -1.676 9.232 15.504 1.0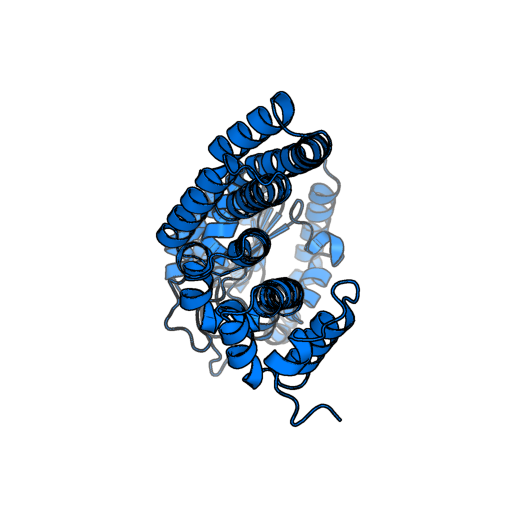0 94.12 288 SER A N 1
ATOM 2259 C CA . SER A 1 288 ? -2.056 10.655 15.393 1.00 94.12 288 SER A CA 1
ATOM 2260 C C . SER A 1 288 ? -2.203 11.133 13.933 1.00 94.12 288 SER A C 1
ATOM 2262 O O . SER A 1 288 ? -3.130 11.875 13.586 1.00 94.12 288 SER A O 1
ATOM 2264 N N . LYS A 1 289 ? -1.339 10.649 13.029 1.00 95.19 289 LYS A N 1
ATOM 2265 C CA . LYS A 1 289 ? -1.428 10.963 11.592 1.00 95.19 289 LYS A CA 1
ATOM 2266 C C . LYS A 1 289 ? -2.672 10.339 10.960 1.00 95.19 289 LYS A C 1
ATOM 2268 O O . LYS A 1 289 ? -3.314 10.980 10.129 1.00 95.19 289 LYS A O 1
ATOM 2273 N N . ILE A 1 290 ? -3.023 9.119 11.362 1.00 95.50 290 ILE A N 1
ATOM 2274 C CA . ILE A 1 290 ? -4.228 8.418 10.907 1.00 95.50 290 ILE A CA 1
ATOM 2275 C C . ILE A 1 290 ? -5.488 9.150 11.369 1.00 95.50 290 ILE A C 1
ATOM 2277 O O . ILE A 1 290 ? -6.330 9.460 10.528 1.00 95.50 290 ILE A O 1
ATOM 2281 N N . GLU A 1 291 ? -5.584 9.532 12.644 1.00 93.56 291 GLU A N 1
ATOM 2282 C CA . GLU A 1 291 ? -6.722 10.320 13.153 1.00 93.56 291 GLU A CA 1
ATOM 2283 C C . GLU A 1 291 ? -6.869 11.670 12.439 1.00 93.56 291 GLU A C 1
ATOM 2285 O O . GLU A 1 291 ? -7.966 12.180 12.187 1.00 93.56 291 GLU A O 1
ATOM 2290 N N . SER A 1 292 ? -5.745 12.263 12.043 1.00 92.38 292 SER A N 1
ATOM 2291 C CA . SER A 1 292 ? -5.744 13.504 11.271 1.00 92.38 292 SER A CA 1
ATOM 2292 C C . SER A 1 292 ? -6.266 13.324 9.839 1.00 92.38 292 SER A C 1
ATOM 2294 O O . SER A 1 292 ? -6.722 14.294 9.241 1.00 92.38 292 SER A O 1
ATOM 2296 N N . ASN A 1 293 ? -6.256 12.103 9.297 1.00 91.88 293 ASN A N 1
ATOM 2297 C CA . ASN A 1 293 ? -6.677 11.796 7.926 1.00 91.88 293 ASN A CA 1
ATOM 2298 C C . ASN A 1 293 ? -8.074 11.158 7.825 1.00 91.88 293 ASN A C 1
ATOM 2300 O O . ASN A 1 293 ? -8.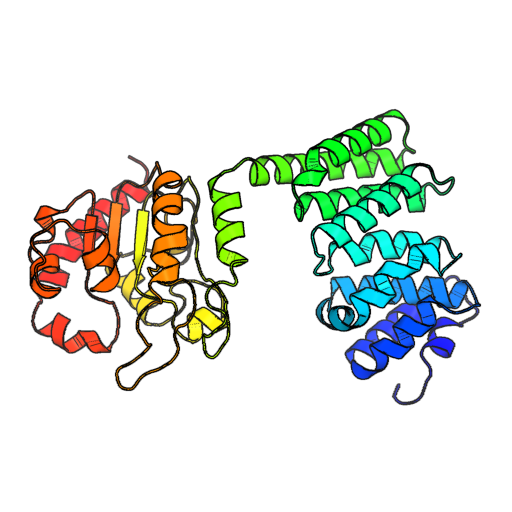696 11.220 6.765 1.00 91.88 293 ASN A O 1
ATOM 2304 N N . LEU A 1 294 ? -8.584 10.557 8.900 1.00 93.88 294 LEU A N 1
ATOM 2305 C CA . LEU A 1 294 ? -9.865 9.842 8.923 1.00 93.88 294 LEU A CA 1
ATOM 2306 C C . LEU A 1 294 ? -11.026 10.720 9.420 1.00 93.88 294 LEU A C 1
ATOM 2308 O O . LEU A 1 294 ? -11.725 10.383 10.368 1.00 93.88 294 LEU A O 1
ATOM 2312 N N . LYS A 1 295 ? -11.250 11.865 8.762 1.00 93.50 295 LYS A N 1
ATOM 2313 C CA . LYS A 1 295 ? -12.237 12.876 9.199 1.00 93.50 295 LYS A CA 1
ATOM 2314 C C . LYS A 1 295 ? -13.708 12.504 8.991 1.00 93.50 295 LYS A C 1
ATOM 2316 O O . LYS A 1 295 ? -14.571 13.202 9.503 1.00 93.50 295 LYS A O 1
ATOM 2321 N N . LYS A 1 296 ? -13.991 11.441 8.235 1.00 95.00 296 LYS A N 1
ATOM 2322 C CA . LYS A 1 296 ? -15.354 10.958 7.958 1.00 95.00 296 LYS A CA 1
ATOM 2323 C C . LYS A 1 296 ? -15.773 9.776 8.833 1.00 95.00 296 LYS A C 1
ATOM 2325 O O . LYS A 1 296 ? -16.842 9.224 8.612 1.00 95.00 296 LYS A O 1
ATOM 2330 N N . VAL A 1 297 ? -14.928 9.364 9.779 1.00 97.31 297 VAL A N 1
ATOM 2331 C CA . VAL A 1 297 ? -15.246 8.245 10.666 1.00 97.31 297 VAL A CA 1
ATOM 2332 C C . VAL A 1 297 ? -16.347 8.659 11.636 1.00 97.31 297 VAL A C 1
ATOM 2334 O O . VAL A 1 297 ? -16.184 9.608 12.395 1.00 97.31 297 VAL A O 1
ATOM 2337 N N . GLU A 1 298 ? -17.440 7.908 11.617 1.00 98.00 298 GLU A N 1
ATOM 2338 C CA . GLU A 1 298 ? -18.603 8.057 12.496 1.00 98.00 298 GLU A CA 1
ATOM 2339 C C . GLU A 1 298 ? -18.563 7.071 13.668 1.00 98.00 298 GLU A C 1
ATOM 2341 O O . GLU A 1 298 ? -19.085 7.369 14.735 1.00 98.00 298 GLU A O 1
ATOM 2346 N N . LEU A 1 299 ? -17.911 5.916 13.487 1.00 98.50 299 LEU A N 1
ATOM 2347 C CA . LEU A 1 299 ? -17.786 4.873 14.507 1.00 98.50 299 LEU A CA 1
ATOM 2348 C C . LEU A 1 299 ? -16.362 4.311 14.559 1.00 98.50 299 LEU A C 1
ATOM 2350 O O . LEU A 1 299 ? -15.804 3.879 13.546 1.00 98.50 299 LEU A O 1
ATOM 2354 N N . THR A 1 300 ? -15.800 4.226 15.765 1.00 98.56 300 THR A N 1
ATOM 2355 C CA . THR A 1 300 ? -14.540 3.527 16.044 1.00 98.56 300 THR A CA 1
ATOM 2356 C C . THR A 1 300 ? -14.771 2.268 16.880 1.00 98.56 300 THR A C 1
ATOM 2358 O O . THR A 1 300 ? -15.259 2.332 17.999 1.00 98.56 300 THR A O 1
ATOM 2361 N N . MET A 1 301 ? -14.342 1.109 16.392 1.00 98.69 301 MET A N 1
ATOM 2362 C CA . MET A 1 301 ? -14.323 -0.137 17.158 1.00 98.69 301 MET A CA 1
ATOM 2363 C C . MET A 1 301 ? -12.957 -0.344 17.812 1.00 98.69 301 MET A C 1
ATOM 2365 O O . MET A 1 301 ? -11.958 -0.537 17.116 1.00 98.69 301 MET A O 1
ATOM 2369 N N . ALA A 1 302 ? -12.914 -0.341 19.144 1.00 97.94 302 ALA A N 1
ATOM 2370 C CA . ALA A 1 302 ? -11.707 -0.573 19.935 1.00 97.94 302 ALA A CA 1
ATOM 2371 C C . ALA A 1 302 ? -11.636 -2.045 20.379 1.00 97.94 302 ALA A C 1
ATOM 2373 O O . ALA A 1 302 ? -12.228 -2.436 21.389 1.00 97.94 302 ALA A O 1
ATOM 2374 N N . ILE A 1 303 ? -10.920 -2.876 19.618 1.00 97.81 303 ILE A N 1
ATOM 2375 C CA . ILE A 1 303 ? -10.890 -4.329 19.813 1.00 97.81 303 ILE A CA 1
ATOM 2376 C C . ILE A 1 303 ? -9.681 -4.739 20.664 1.00 97.81 303 ILE A C 1
ATOM 2378 O O . ILE A 1 303 ? -8.529 -4.686 20.226 1.00 97.81 303 ILE A O 1
ATOM 2382 N N . GLY A 1 304 ? -9.957 -5.231 21.873 1.00 95.38 304 GLY A N 1
ATOM 2383 C CA . GLY A 1 304 ? -8.946 -5.713 22.812 1.00 95.38 304 GLY A CA 1
ATOM 2384 C C . GLY A 1 304 ? -8.260 -4.611 23.627 1.00 95.38 304 GLY A C 1
ATOM 2385 O O . GLY A 1 304 ? -8.409 -3.416 23.382 1.00 95.38 304 GLY A O 1
ATOM 2386 N N . ASN A 1 305 ? -7.479 -5.031 24.625 1.00 93.75 305 ASN A N 1
ATOM 2387 C CA . ASN A 1 305 ? -6.924 -4.130 25.641 1.00 93.75 305 ASN A CA 1
ATOM 2388 C C . ASN A 1 305 ? -6.012 -3.034 25.082 1.00 93.75 305 ASN A C 1
ATOM 2390 O O . ASN A 1 305 ? -6.075 -1.908 25.560 1.00 93.75 305 ASN A O 1
ATOM 2394 N N . TYR A 1 306 ? -5.176 -3.334 24.085 1.00 94.69 306 TYR A N 1
ATOM 2395 C CA . TYR A 1 306 ? -4.243 -2.345 23.532 1.00 94.69 306 TYR A CA 1
ATOM 2396 C C . TYR A 1 306 ? -4.971 -1.188 22.844 1.00 94.69 306 TYR A C 1
ATOM 2398 O O . TYR A 1 306 ? -4.629 -0.035 23.084 1.00 94.69 306 TYR A O 1
ATOM 2406 N N . ALA A 1 307 ? -5.995 -1.490 22.041 1.00 95.88 307 ALA A N 1
ATOM 2407 C CA . ALA A 1 307 ? -6.812 -0.470 21.394 1.00 95.88 307 ALA A CA 1
ATOM 2408 C C . ALA A 1 307 ? -7.639 0.314 22.423 1.00 95.88 307 ALA A C 1
ATOM 2410 O O . ALA A 1 307 ? -7.648 1.540 22.407 1.00 95.88 307 ALA A O 1
ATOM 2411 N N . GLN A 1 308 ? -8.281 -0.386 23.363 1.00 96.50 308 GLN A N 1
ATOM 2412 C CA . GLN A 1 308 ? -9.096 0.241 24.405 1.00 96.50 308 GLN A CA 1
ATOM 2413 C C . GLN A 1 308 ? -8.279 1.175 25.308 1.00 96.50 308 GLN A C 1
ATOM 2415 O O . GLN A 1 308 ? -8.705 2.292 25.561 1.00 96.50 308 GLN A O 1
ATOM 2420 N N . ASN A 1 309 ? -7.090 0.755 25.751 1.00 94.00 309 ASN A N 1
ATOM 2421 C CA . ASN A 1 309 ? -6.211 1.579 26.587 1.00 94.00 309 ASN A CA 1
ATOM 2422 C C . ASN A 1 309 ? -5.678 2.821 25.860 1.00 94.00 309 ASN A C 1
ATOM 2424 O O . ASN A 1 309 ? -5.267 3.765 26.525 1.00 94.00 309 ASN A O 1
ATOM 2428 N N . TYR A 1 310 ? -5.611 2.789 24.527 1.00 93.75 310 TYR A N 1
ATOM 2429 C CA . TYR A 1 310 ? -5.163 3.923 23.724 1.00 93.75 310 TYR A CA 1
ATOM 2430 C C . TYR A 1 310 ? -6.294 4.917 23.438 1.00 93.75 310 TYR A C 1
ATOM 2432 O O . TYR A 1 310 ? -6.058 6.119 23.410 1.00 93.75 310 TYR A O 1
ATOM 2440 N N . LEU A 1 311 ? -7.510 4.417 23.201 1.00 93.94 311 LEU A N 1
ATOM 2441 C CA . LEU A 1 311 ? -8.625 5.224 22.700 1.00 93.94 311 LEU A CA 1
ATOM 2442 C C . LEU A 1 311 ? -9.570 5.738 23.786 1.00 93.94 311 LEU A C 1
ATOM 2444 O O . LEU A 1 311 ? -10.245 6.738 23.562 1.00 93.94 311 LEU A O 1
ATOM 2448 N N . LEU A 1 312 ? -9.690 5.031 24.911 1.00 94.19 312 LEU A N 1
ATOM 2449 C CA . LEU A 1 312 ? -10.728 5.308 25.902 1.00 94.19 312 LEU A CA 1
ATOM 2450 C C . LEU A 1 312 ? -10.191 6.161 27.058 1.00 94.19 312 LEU A C 1
ATOM 2452 O O . LEU A 1 312 ? -9.044 5.969 27.469 1.00 94.19 312 LEU A O 1
ATOM 2456 N N . PRO A 1 313 ? -11.009 7.090 27.585 1.00 88.25 313 PRO A N 1
ATOM 2457 C CA . PRO A 1 313 ? -10.599 8.014 28.636 1.00 88.25 313 PRO A CA 1
ATOM 2458 C C . PRO A 1 313 ? -10.373 7.315 29.986 1.00 88.25 313 PRO A C 1
ATOM 2460 O O . PRO A 1 313 ? -10.841 6.201 30.228 1.00 88.25 313 PRO A O 1
ATOM 2463 N N . GLU A 1 314 ? -9.666 8.009 30.878 1.00 82.69 314 GLU A N 1
ATOM 2464 C CA . GLU A 1 314 ? -9.487 7.619 32.281 1.00 82.69 314 GLU A CA 1
ATOM 2465 C C . GLU A 1 314 ? -10.801 7.747 33.092 1.00 82.69 314 GLU A C 1
ATOM 2467 O O . GLU A 1 314 ? -11.662 8.552 32.727 1.00 82.69 314 GLU A O 1
ATOM 2472 N N . PRO A 1 315 ? -10.960 7.011 34.214 1.00 82.81 315 PRO A N 1
ATOM 2473 C CA . PRO A 1 315 ? -10.024 6.025 34.759 1.00 82.81 315 PRO A CA 1
ATOM 2474 C C . PRO A 1 315 ? -10.027 4.703 33.977 1.00 82.81 315 PRO A C 1
ATOM 2476 O O . PRO A 1 315 ? -11.072 4.234 33.518 1.00 82.81 315 PRO A O 1
ATOM 2479 N N . LYS A 1 316 ? -8.860 4.053 33.864 1.00 82.75 316 LYS A N 1
ATOM 2480 C CA . LYS A 1 316 ? -8.755 2.720 33.243 1.00 82.75 316 LYS A CA 1
ATOM 2481 C C . LYS A 1 316 ? -9.615 1.685 33.973 1.00 82.75 316 LYS A C 1
ATOM 2483 O O . LYS A 1 316 ? -9.302 1.264 35.081 1.00 82.75 316 LYS A O 1
ATOM 2488 N N . ARG A 1 317 ? -10.650 1.210 33.283 1.00 90.81 317 ARG A N 1
ATOM 2489 C CA . ARG A 1 317 ? -11.431 0.014 33.633 1.00 90.81 317 ARG A CA 1
ATOM 2490 C C . ARG A 1 317 ? -10.810 -1.248 33.021 1.00 90.81 317 ARG A C 1
ATOM 2492 O O . ARG A 1 317 ? -10.039 -1.166 32.064 1.00 90.81 317 ARG A O 1
ATOM 2499 N N . SER A 1 318 ? -11.152 -2.428 33.530 1.00 94.81 318 SER A N 1
ATOM 2500 C CA . SER A 1 318 ? -10.776 -3.698 32.891 1.00 94.81 318 SER A CA 1
ATOM 2501 C C . SER A 1 318 ? -11.433 -3.861 31.509 1.00 94.81 318 SER A C 1
ATOM 2503 O O . SER A 1 318 ? -12.401 -3.175 31.180 1.00 94.81 318 SER A O 1
ATOM 2505 N N . LEU A 1 319 ? -10.940 -4.802 30.687 1.00 94.62 319 LEU A N 1
ATOM 2506 C CA . LEU A 1 319 ? -11.558 -5.124 29.389 1.00 94.62 319 LEU A CA 1
ATOM 2507 C C . LEU A 1 319 ? -13.053 -5.421 29.535 1.00 94.62 319 LEU A C 1
ATOM 2509 O O . LEU A 1 319 ? -13.866 -4.865 28.805 1.00 94.62 319 LEU A O 1
ATOM 2513 N N . THR A 1 320 ? -13.400 -6.294 30.482 1.00 96.50 320 THR A N 1
ATOM 2514 C CA . THR A 1 320 ? -14.783 -6.712 30.712 1.00 96.50 320 THR A CA 1
ATOM 2515 C C . THR A 1 320 ? -15.652 -5.529 31.108 1.00 96.50 320 THR A C 1
ATOM 2517 O O . THR A 1 320 ? -16.727 -5.370 30.549 1.00 96.50 320 THR A O 1
ATOM 2520 N N . GLU A 1 321 ? -15.189 -4.679 32.026 1.00 96.62 321 GLU A N 1
ATOM 2521 C CA . GLU A 1 321 ? -15.947 -3.502 32.460 1.00 96.62 321 GLU A CA 1
ATOM 2522 C C . GLU A 1 321 ? -16.144 -2.500 31.323 1.00 96.62 321 GLU A C 1
ATOM 2524 O O . GLU A 1 32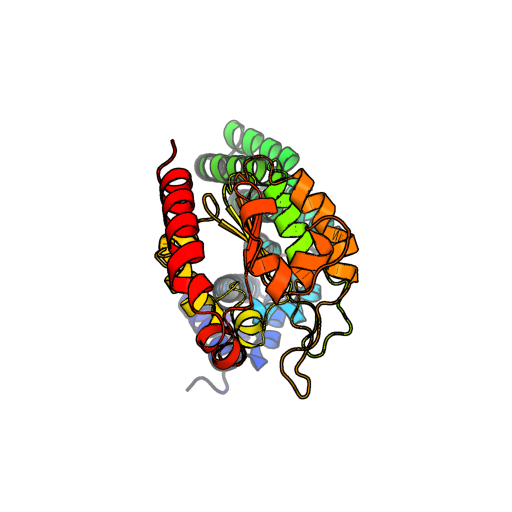1 ? -17.244 -1.988 31.153 1.00 96.62 321 GLU A O 1
ATOM 2529 N N . ARG A 1 322 ? -15.122 -2.253 30.495 1.00 96.38 322 ARG A N 1
ATOM 2530 C CA . ARG A 1 322 ? -15.271 -1.365 29.333 1.00 96.38 322 ARG A CA 1
ATOM 2531 C C . ARG A 1 322 ? -16.294 -1.887 28.340 1.00 96.38 322 ARG A C 1
ATOM 2533 O O . ARG A 1 322 ? -17.126 -1.118 27.882 1.00 96.38 322 ARG A O 1
ATOM 2540 N N . VAL A 1 323 ? -16.244 -3.181 28.024 1.00 97.38 323 VAL A N 1
ATOM 2541 C CA . VAL A 1 323 ? -17.216 -3.805 27.115 1.00 97.38 323 VAL A CA 1
ATOM 2542 C C . VAL A 1 323 ? -18.608 -3.847 27.751 1.00 97.38 323 VAL A C 1
ATOM 2544 O O . VAL A 1 323 ? -19.587 -3.666 27.047 1.00 97.38 323 VAL A O 1
ATOM 2547 N N . LYS A 1 324 ? -18.719 -4.045 29.070 1.00 97.31 324 LYS A N 1
ATOM 2548 C CA . LYS A 1 324 ? -20.005 -4.063 29.786 1.00 97.31 324 LYS A CA 1
ATOM 2549 C C . LYS A 1 324 ? -20.675 -2.691 29.810 1.00 97.31 324 LYS A C 1
ATOM 2551 O O . LYS A 1 324 ? -21.888 -2.611 29.687 1.00 97.31 324 LYS A O 1
ATOM 2556 N N . HIS A 1 325 ? -19.882 -1.634 29.941 1.00 95.94 325 HIS A N 1
ATOM 2557 C CA . HIS A 1 325 ? -20.327 -0.242 29.928 1.00 95.94 325 HIS A CA 1
ATOM 2558 C C . HIS A 1 325 ? -20.089 0.408 28.558 1.00 95.94 325 HIS A C 1
ATOM 2560 O O . HIS A 1 325 ? -19.622 1.541 28.467 1.00 95.94 325 HIS A O 1
ATOM 2566 N N . TRP A 1 326 ? -20.350 -0.328 27.474 1.00 96.88 326 TRP A N 1
ATOM 2567 C CA . TRP A 1 326 ? -20.087 0.139 26.111 1.00 96.88 326 TRP A CA 1
ATOM 2568 C C . TRP A 1 326 ? -20.891 1.397 25.752 1.00 96.88 326 TRP A C 1
ATOM 2570 O O . TRP A 1 326 ? -20.413 2.218 24.967 1.00 96.88 326 TRP A O 1
ATOM 2580 N N . GLN A 1 327 ? -22.068 1.574 26.359 1.00 97.12 327 GLN A N 1
ATOM 2581 C CA . GLN A 1 327 ? -22.945 2.727 26.163 1.00 97.12 327 GLN A CA 1
ATOM 2582 C C . GLN A 1 327 ? -22.293 4.049 26.591 1.00 97.12 327 GLN A C 1
ATOM 2584 O O . GLN A 1 327 ? -22.626 5.082 26.022 1.00 97.12 327 GLN A O 1
ATOM 2589 N N . ASP A 1 328 ? -21.324 4.025 27.516 1.00 95.50 328 ASP A N 1
ATOM 2590 C CA . ASP A 1 328 ? -20.589 5.224 27.956 1.00 95.50 328 ASP A CA 1
ATOM 2591 C C . ASP A 1 328 ? -19.774 5.862 26.810 1.00 95.50 328 ASP A C 1
ATOM 2593 O O . ASP A 1 328 ? -19.381 7.026 26.892 1.00 95.50 328 ASP A O 1
ATOM 2597 N N . TYR A 1 329 ? -19.487 5.097 25.752 1.00 95.69 329 TYR A N 1
ATOM 2598 C CA . TYR A 1 329 ? -18.634 5.508 24.632 1.00 95.69 329 TYR A CA 1
ATOM 2599 C C . TYR A 1 329 ? -19.377 5.555 23.284 1.00 95.69 329 TYR A C 1
ATOM 2601 O O . TYR A 1 329 ? -18.893 6.154 22.316 1.00 95.69 329 TYR A O 1
ATOM 2609 N N . PHE A 1 330 ? -20.545 4.919 23.215 1.00 96.44 330 PHE A N 1
ATOM 2610 C CA . PHE A 1 330 ? -21.373 4.798 22.020 1.00 96.44 330 PHE A CA 1
ATOM 2611 C C . PHE A 1 330 ? -22.146 6.106 21.747 1.00 96.44 330 PHE A C 1
ATOM 2613 O O . PHE A 1 330 ? -22.536 6.780 22.699 1.00 96.44 330 PHE A O 1
ATOM 2620 N N . PRO A 1 331 ? -22.398 6.509 20.483 1.00 96.75 331 PRO A N 1
ATOM 2621 C CA . PRO A 1 331 ? -22.138 5.802 19.221 1.00 96.75 331 PRO A CA 1
ATOM 2622 C C . PRO A 1 331 ? -20.748 6.038 18.614 1.00 96.75 331 PRO A C 1
ATOM 2624 O O . PRO A 1 331 ? -20.396 5.379 17.642 1.00 96.75 331 PRO A O 1
ATOM 2627 N N . SER A 1 332 ? -19.944 6.950 19.163 1.00 96.62 332 SER A N 1
ATOM 2628 C CA . SER A 1 332 ? -18.658 7.335 18.560 1.00 96.62 332 SER A CA 1
ATOM 2629 C C . SER A 1 332 ? -17.597 6.236 18.664 1.00 96.62 332 SER A C 1
ATOM 2631 O O . SER A 1 332 ? -16.780 6.053 17.755 1.00 96.62 332 SER A O 1
ATOM 2633 N N . VAL A 1 333 ? -17.586 5.494 19.776 1.00 97.94 333 VAL A N 1
ATOM 2634 C CA . VAL A 1 333 ? -16.652 4.395 20.030 1.00 97.94 333 VAL A CA 1
ATOM 2635 C C . VAL A 1 333 ? -17.397 3.201 20.620 1.00 97.94 333 VAL A C 1
ATOM 2637 O O . VAL A 1 333 ? -18.266 3.358 21.468 1.00 97.94 333 VAL A O 1
ATOM 2640 N N . VAL A 1 334 ? -17.025 1.986 20.219 1.00 98.38 334 VAL A N 1
ATOM 2641 C CA . VAL A 1 334 ? -17.506 0.752 20.849 1.00 98.38 334 VAL A CA 1
ATOM 2642 C C . VAL A 1 334 ? -16.320 -0.132 21.265 1.00 98.38 334 VAL A C 1
ATOM 2644 O O . VAL A 1 334 ? -15.525 -0.551 20.412 1.00 98.38 334 VAL A O 1
ATOM 2647 N N . PRO A 1 335 ? -16.132 -0.404 22.569 1.00 98.06 335 PRO A N 1
ATOM 2648 C CA . PRO A 1 335 ? -15.152 -1.380 23.029 1.00 98.06 335 PRO A CA 1
ATOM 2649 C C . PRO A 1 335 ? -15.638 -2.804 22.759 1.00 98.06 335 PRO A C 1
ATOM 2651 O O . PRO A 1 335 ? -16.745 -3.174 23.136 1.00 98.06 335 PRO A O 1
ATOM 2654 N N . LEU A 1 336 ? -14.778 -3.633 22.167 1.00 98.19 336 LEU A N 1
ATOM 2655 C CA . LEU A 1 336 ? -15.060 -5.047 21.907 1.00 98.19 336 LEU A CA 1
ATOM 2656 C C . LEU A 1 336 ? -13.947 -5.946 22.471 1.00 98.19 336 LEU A C 1
ATOM 2658 O O . LEU A 1 336 ? -12.773 -5.547 22.480 1.00 98.19 336 LEU A O 1
ATOM 2662 N N . PRO A 1 337 ? -14.262 -7.175 22.917 1.00 96.88 337 PRO A N 1
ATOM 2663 C CA . PRO A 1 337 ? -13.249 -8.189 23.181 1.00 96.88 337 PRO A CA 1
ATOM 2664 C C . PRO A 1 337 ? -12.595 -8.633 21.862 1.00 96.88 337 PRO A C 1
ATOM 2666 O O . PRO A 1 337 ? -13.135 -8.430 20.777 1.00 96.88 337 PRO A O 1
ATOM 2669 N N . HIS A 1 338 ? -11.435 -9.292 21.928 1.00 94.56 338 HIS A N 1
ATOM 2670 C CA . HIS A 1 338 ? -10.840 -9.870 20.718 1.00 94.56 338 HIS A CA 1
ATOM 2671 C C . HIS A 1 338 ? -11.688 -11.056 20.206 1.00 94.56 338 HIS A C 1
ATOM 2673 O O . HIS A 1 338 ? -12.012 -11.939 21.004 1.00 94.56 338 HIS A O 1
ATOM 2679 N N . PRO A 1 339 ? -11.971 -11.182 18.898 1.00 94.50 339 PRO A N 1
ATOM 2680 C CA . PRO A 1 339 ? -12.737 -12.299 18.324 1.00 94.50 339 PRO A CA 1
ATOM 2681 C C . PRO A 1 339 ? -11.921 -13.604 18.203 1.00 94.50 339 PRO A C 1
ATOM 2683 O O . PRO A 1 339 ? -12.146 -14.425 17.321 1.00 94.50 339 PRO A O 1
ATOM 2686 N N . SER A 1 340 ? -10.947 -13.819 19.094 1.00 89.06 340 SER A N 1
ATOM 2687 C CA . SER A 1 340 ? -10.127 -15.036 19.099 1.00 89.06 340 SER A CA 1
ATOM 2688 C C . SER A 1 340 ? -10.913 -16.209 19.695 1.00 89.06 340 SER A C 1
ATOM 2690 O O . SER A 1 340 ? -11.623 -16.003 20.683 1.00 89.06 340 SER A O 1
ATOM 2692 N N . PRO A 1 341 ? -10.714 -17.453 19.217 1.00 83.81 341 PRO A N 1
ATOM 2693 C CA . PRO A 1 341 ? -11.238 -18.655 19.871 1.00 83.81 341 PRO A CA 1
ATOM 2694 C C . PRO A 1 341 ? -10.905 -18.747 21.368 1.00 83.81 341 PRO A C 1
ATOM 2696 O O . PRO A 1 341 ? -11.681 -19.298 22.144 1.00 83.81 341 PRO A O 1
ATOM 2699 N N . ARG A 1 342 ? -9.791 -18.144 21.804 1.00 86.06 342 ARG A N 1
ATOM 2700 C CA . ARG A 1 342 ? -9.402 -18.096 23.223 1.00 86.06 342 ARG A CA 1
ATOM 2701 C C . ARG A 1 342 ? -10.403 -17.347 24.108 1.00 86.06 342 ARG A C 1
ATOM 2703 O O . ARG A 1 342 ? -10.466 -17.618 25.302 1.00 86.06 342 ARG A O 1
ATOM 2710 N N . ASN A 1 343 ? -11.215 -16.462 23.530 1.00 90.25 343 ASN A N 1
ATOM 2711 C CA . ASN A 1 343 ? -12.238 -15.711 24.253 1.00 90.25 343 ASN A CA 1
ATOM 2712 C C . ASN A 1 343 ? -13.591 -16.434 24.345 1.00 90.25 343 ASN A C 1
ATOM 2714 O O . ASN A 1 343 ? -14.512 -15.878 24.930 1.00 90.25 343 ASN A O 1
ATOM 2718 N N . ASN A 1 344 ? -13.726 -17.676 23.861 1.00 92.69 344 ASN A N 1
ATOM 2719 C CA . ASN A 1 344 ? -14.990 -18.425 23.949 1.00 92.69 344 ASN A CA 1
ATOM 2720 C C . ASN A 1 344 ? -15.501 -18.562 25.395 1.00 92.69 344 ASN A C 1
ATOM 2722 O O . ASN A 1 344 ? -16.684 -18.376 25.651 1.00 92.69 344 ASN A O 1
ATOM 2726 N N . ARG A 1 345 ? -14.609 -18.818 26.365 1.00 94.94 345 ARG A N 1
ATOM 2727 C CA . ARG A 1 345 ? -14.998 -18.872 27.787 1.00 94.94 345 ARG A CA 1
ATOM 2728 C C . ARG A 1 345 ? -15.515 -17.524 28.291 1.00 94.94 345 ARG A C 1
ATOM 2730 O O . ARG A 1 345 ? -16.457 -17.491 29.071 1.00 94.94 345 ARG A O 1
ATOM 2737 N N . TRP A 1 346 ? -14.899 -16.424 27.854 1.00 96.06 346 TRP A N 1
ATOM 2738 C CA . TRP A 1 346 ? -15.366 -15.085 28.202 1.00 96.06 346 TRP A CA 1
ATOM 2739 C C . TRP A 1 346 ? -16.763 -14.844 27.624 1.00 96.06 346 TRP A C 1
ATOM 2741 O O . TRP A 1 346 ? -17.636 -14.435 28.373 1.00 96.06 346 TRP A O 1
ATOM 2751 N N . LEU A 1 347 ? -17.003 -15.180 26.353 1.00 95.56 347 LEU A N 1
ATOM 2752 C CA . LEU A 1 347 ? -18.315 -15.020 25.707 1.00 95.56 347 LEU A CA 1
ATOM 2753 C C . LEU A 1 347 ? -19.409 -15.810 26.440 1.00 95.56 347 LEU A C 1
ATOM 2755 O O . LEU A 1 347 ? -20.437 -15.241 26.792 1.00 95.56 347 LEU A O 1
ATOM 2759 N N . ASN A 1 348 ? -19.141 -17.075 26.779 1.00 96.00 348 ASN A N 1
ATOM 2760 C CA . ASN A 1 348 ? -20.089 -17.918 27.517 1.00 96.00 348 ASN A CA 1
ATOM 2761 C C . ASN A 1 348 ? -20.455 -17.344 28.896 1.00 96.00 348 ASN A C 1
ATOM 2763 O O . ASN A 1 348 ? -21.579 -17.514 29.356 1.00 96.00 348 ASN A O 1
ATOM 2767 N N . ASN A 1 349 ? -19.515 -16.664 29.556 1.00 97.38 349 ASN A N 1
ATOM 2768 C CA . ASN A 1 349 ? -19.741 -16.045 30.863 1.00 97.38 349 ASN A CA 1
ATOM 2769 C C . ASN A 1 349 ? -20.391 -14.650 30.771 1.00 97.38 349 ASN A C 1
ATOM 2771 O O . ASN A 1 349 ? -20.762 -14.087 31.799 1.00 97.38 349 ASN A O 1
ATOM 2775 N N . HIS A 1 350 ? -20.506 -14.073 29.571 1.00 97.69 350 HIS A N 1
ATOM 2776 C CA . HIS A 1 350 ? -21.000 -12.713 29.342 1.00 97.69 350 HIS A CA 1
ATOM 2777 C C . HIS A 1 350 ? -22.017 -12.684 28.180 1.00 97.69 350 HIS A C 1
ATOM 2779 O O . HIS A 1 350 ? -21.781 -12.010 27.176 1.00 97.69 350 HIS A O 1
ATOM 2785 N N . PRO A 1 351 ? -23.163 -13.389 28.296 1.00 97.12 351 PRO A N 1
ATOM 2786 C CA . PRO A 1 351 ? -24.134 -13.542 27.202 1.00 97.12 351 PRO A CA 1
ATOM 2787 C C . PRO A 1 351 ? -24.785 -12.223 26.747 1.00 97.12 351 PRO A C 1
ATOM 2789 O O . PRO A 1 351 ? -25.261 -12.127 25.615 1.00 97.12 351 PRO A O 1
ATOM 2792 N N . TRP A 1 352 ? -24.762 -11.185 27.591 1.00 97.69 352 TRP A N 1
ATOM 2793 C CA . TRP A 1 352 ? -25.188 -9.819 27.252 1.00 97.69 352 TRP A CA 1
ATOM 2794 C C . TRP A 1 352 ? -24.384 -9.220 26.086 1.00 97.69 352 TRP A C 1
ATOM 2796 O O . TRP A 1 352 ? -24.882 -8.361 25.365 1.00 97.69 352 TRP A O 1
ATOM 2806 N N . PHE A 1 353 ? -23.158 -9.693 25.832 1.00 98.19 353 PHE A N 1
ATOM 2807 C CA . PHE A 1 353 ? -22.383 -9.250 24.673 1.00 98.19 353 PHE A CA 1
ATOM 2808 C C . PHE A 1 353 ? -23.126 -9.539 23.361 1.00 98.19 353 PHE A C 1
ATOM 2810 O O . PHE A 1 353 ? -23.258 -8.658 22.515 1.00 98.19 353 PHE A O 1
ATOM 2817 N N . GLU A 1 354 ? -23.645 -10.758 23.202 1.00 96.69 354 GLU A N 1
ATOM 2818 C CA . GLU A 1 354 ? -24.335 -11.166 21.974 1.00 96.69 354 GLU A CA 1
ATOM 2819 C C . GLU A 1 354 ? -25.801 -10.735 21.945 1.00 96.69 354 GLU A C 1
ATOM 2821 O O . GLU A 1 354 ? -26.318 -10.433 20.872 1.00 96.69 354 GLU A O 1
ATOM 2826 N N . SER A 1 355 ? -26.463 -10.709 23.104 1.00 97.50 355 SER A N 1
ATOM 2827 C CA . SER A 1 355 ? -27.897 -10.409 23.204 1.00 97.50 355 SER A CA 1
ATOM 2828 C C . SER A 1 355 ? -28.225 -8.917 23.296 1.00 97.50 355 SER A C 1
ATOM 2830 O O . SER A 1 355 ? -29.323 -8.538 22.903 1.00 97.50 355 SER A O 1
ATOM 2832 N N . GLU A 1 356 ? -27.295 -8.074 23.756 1.00 97.88 356 GLU A N 1
ATOM 2833 C CA . GLU A 1 356 ? -27.537 -6.636 23.960 1.00 97.88 356 GLU A CA 1
ATOM 2834 C C . GLU A 1 356 ? -26.612 -5.764 23.097 1.00 97.88 356 GLU A C 1
ATOM 2836 O O . GLU A 1 356 ? -27.089 -4.909 22.357 1.00 97.88 356 GLU A O 1
ATOM 2841 N N . LEU A 1 357 ? -25.289 -5.988 23.133 1.00 98.44 357 LEU A N 1
ATOM 2842 C CA . LEU A 1 357 ? -24.327 -5.123 22.427 1.00 98.44 357 LEU A CA 1
ATOM 2843 C C . LEU A 1 357 ? -24.350 -5.346 20.907 1.00 98.44 357 LEU A C 1
ATOM 2845 O O . LEU A 1 357 ? -24.448 -4.387 20.138 1.00 98.44 357 LEU A O 1
ATOM 2849 N N . LEU A 1 358 ? -24.224 -6.597 20.448 1.00 98.44 358 LEU A N 1
ATOM 2850 C CA . LEU A 1 358 ? -24.122 -6.887 19.010 1.00 98.44 358 LEU A CA 1
ATOM 2851 C C . LEU A 1 358 ? -25.334 -6.417 18.178 1.00 98.44 358 LEU A C 1
ATOM 2853 O O . LEU A 1 358 ? -25.093 -5.913 17.078 1.00 98.44 358 LEU A O 1
ATOM 2857 N N . PRO A 1 359 ? -26.599 -6.541 18.631 1.00 98.50 359 PRO A N 1
ATOM 2858 C CA . PRO A 1 359 ? -27.751 -6.014 17.896 1.00 98.50 359 PRO A CA 1
ATOM 2859 C C . PRO A 1 359 ? -27.673 -4.498 17.662 1.00 98.50 359 PRO A C 1
ATOM 2861 O O . PRO A 1 359 ? -27.748 -4.058 16.516 1.00 98.50 359 PRO A O 1
ATOM 2864 N N . GLU A 1 360 ? -27.402 -3.714 18.709 1.00 98.44 360 GLU A N 1
ATOM 2865 C CA . GLU A 1 360 ? -27.268 -2.249 18.629 1.00 98.44 360 GLU A CA 1
ATOM 2866 C C . GLU A 1 360 ? -26.116 -1.827 17.704 1.00 98.44 360 GLU A C 1
ATOM 2868 O O . GLU A 1 360 ? -26.235 -0.909 16.884 1.00 98.44 360 GLU A O 1
ATOM 2873 N N . LEU A 1 361 ? -24.993 -2.549 17.778 1.00 98.56 361 LEU A N 1
ATOM 2874 C CA . LEU A 1 361 ? -23.858 -2.326 16.891 1.00 98.56 361 LEU A CA 1
ATOM 2875 C C . LEU A 1 361 ? -24.223 -2.592 15.423 1.00 98.56 361 LEU A C 1
ATOM 2877 O O . LEU A 1 361 ? -23.890 -1.784 14.556 1.00 98.56 361 LEU A O 1
ATOM 2881 N N . ARG A 1 362 ? -24.913 -3.700 15.128 1.00 98.56 362 ARG A N 1
ATOM 2882 C CA . ARG A 1 362 ? -25.351 -4.047 13.765 1.00 98.56 362 ARG A CA 1
ATOM 2883 C C . ARG A 1 362 ? -26.301 -3.000 13.191 1.00 98.56 362 ARG A C 1
ATOM 2885 O O . ARG A 1 362 ? -26.135 -2.609 12.034 1.00 98.56 362 ARG A O 1
ATOM 2892 N N . ASP A 1 363 ? -27.233 -2.500 13.995 1.00 98.06 363 ASP A N 1
ATOM 2893 C CA . ASP A 1 363 ? -28.179 -1.467 13.572 1.00 98.06 363 ASP A CA 1
ATOM 2894 C C . ASP A 1 363 ? -27.477 -0.149 13.227 1.00 98.06 363 ASP A C 1
ATOM 2896 O O . ASP A 1 363 ? -27.777 0.468 12.198 1.00 98.06 363 ASP A O 1
ATOM 2900 N N . LEU A 1 364 ? -26.498 0.275 14.035 1.00 98.12 364 LEU A N 1
ATOM 2901 C CA . LEU A 1 364 ? -25.689 1.453 13.720 1.00 98.12 364 LEU A CA 1
ATOM 2902 C C . LEU A 1 364 ? -24.845 1.242 12.454 1.00 98.12 364 LEU A C 1
ATOM 2904 O O . LEU A 1 364 ? -24.814 2.118 11.587 1.00 98.12 364 LEU A O 1
ATOM 2908 N N . LEU A 1 365 ? -24.199 0.082 12.304 1.00 97.88 365 LEU A N 1
ATOM 2909 C CA . LEU A 1 365 ? -23.413 -0.238 11.108 1.00 97.88 365 LEU A CA 1
ATOM 2910 C C . LEU A 1 365 ? -24.274 -0.200 9.845 1.00 97.88 365 LEU A C 1
ATOM 2912 O O . LEU A 1 365 ? -23.860 0.392 8.850 1.00 97.88 365 LEU A O 1
ATOM 2916 N N . ALA A 1 366 ? -25.481 -0.765 9.887 1.00 97.12 366 ALA A N 1
ATOM 2917 C CA . ALA A 1 366 ? -26.405 -0.744 8.759 1.00 97.12 366 ALA A CA 1
ATOM 2918 C C . ALA A 1 366 ? -26.783 0.690 8.349 1.00 97.12 366 ALA A C 1
ATOM 2920 O O . ALA A 1 366 ? -26.838 0.986 7.153 1.00 97.12 366 ALA A O 1
ATOM 2921 N N . LYS A 1 367 ? -26.993 1.595 9.317 1.00 96.56 367 LYS A N 1
ATOM 2922 C CA . LYS A 1 367 ? -27.257 3.025 9.058 1.00 96.56 367 LYS A CA 1
ATOM 2923 C C . LYS A 1 367 ? -26.055 3.710 8.398 1.00 96.56 367 LYS A C 1
ATOM 2925 O O . LYS A 1 367 ? -26.210 4.360 7.365 1.00 96.56 367 LYS A O 1
ATOM 2930 N N . ILE A 1 368 ? -24.849 3.504 8.934 1.00 96.38 368 ILE A N 1
ATOM 2931 C CA . ILE A 1 368 ? -23.617 4.093 8.385 1.00 96.38 368 ILE A CA 1
ATOM 2932 C C . ILE A 1 368 ? -23.331 3.552 6.971 1.00 96.38 368 ILE A C 1
ATOM 2934 O O . ILE A 1 368 ? -22.960 4.309 6.077 1.00 96.38 368 ILE A O 1
ATOM 2938 N N . ILE A 1 369 ? -23.526 2.254 6.725 1.00 94.06 369 ILE A N 1
ATOM 2939 C CA . ILE A 1 369 ? -23.251 1.636 5.418 1.00 94.06 369 ILE A CA 1
ATOM 2940 C C . ILE A 1 369 ? -24.238 2.115 4.345 1.00 94.06 369 ILE A C 1
ATOM 2942 O O . ILE A 1 369 ? -23.814 2.426 3.233 1.00 94.06 369 ILE A O 1
ATOM 2946 N N . ARG A 1 370 ? -25.537 2.218 4.662 1.00 91.12 370 ARG A N 1
ATOM 2947 C CA . ARG A 1 370 ? -26.566 2.662 3.699 1.00 91.12 370 ARG A CA 1
ATOM 2948 C C . ARG A 1 370 ? -26.467 4.145 3.345 1.00 91.12 370 ARG A C 1
ATOM 2950 O O . ARG A 1 370 ? -26.947 4.534 2.287 1.00 91.12 370 ARG A O 1
ATOM 2957 N N . GLY A 1 371 ? -25.826 4.943 4.197 1.00 75.44 371 GLY A N 1
ATOM 2958 C CA . GLY A 1 371 ? -25.701 6.380 4.006 1.00 75.44 371 GLY A CA 1
ATOM 2959 C C . GLY A 1 371 ? -26.994 7.124 4.259 1.00 75.44 371 GLY A C 1
ATOM 2960 O O . GLY A 1 371 ? -27.618 7.608 3.321 1.00 75.44 371 GLY A O 1
ATOM 2961 N N . SER A 1 372 ? -27.345 7.211 5.544 1.00 48.97 372 SER A N 1
ATOM 2962 C CA . SER A 1 372 ? -28.261 8.228 6.061 1.00 48.97 372 SER A CA 1
ATOM 2963 C C . SER A 1 372 ? -27.749 9.639 5.794 1.00 48.97 372 SER A C 1
ATOM 2965 O O . SER A 1 372 ? -26.525 9.852 5.987 1.00 48.97 372 SER A O 1
#

InterPro domains:
  IPR005122 Uracil-DNA glycosylase-like [PF03167] (212-362)
  IPR005122 Uracil-DNA glycosylase-like [SM00986] (206-362)
  IPR016024 Armadillo-type fold [SSF48371] (7-144)
  IPR036895 Uracil-DNA glycosylase-like domain superfamily [G3DSA:3.40.470.10] (181-372)
  IPR036895 Uracil-DNA glycosylase-like domain superfamily [SSF52141] (186-368)
  IPR047124 Uracil-DNA glycosylase-like HI_0220.2 [PTHR42160] (193-369)

Sequence (372 aa):
MVRGQSIVRILSNPDRRTVQGVDQAVRLIRVSPDRIEELIDCVFHQESVVAMRAADALEKINRSHPYLLKPYKKRILTIPKKQACKEARWHWCQVVPGLDLTDKQAQAVYETMAIFLEDPSSILRTFALQGIVDLAVTYPKFIVSAKHHIEAALSKGTKAMQARARKLAKTVDLAERYASNPSFRLHQDIITCKACKDLPLGPKPVVRLTAAARIKIVGQAPGIRVHETGIPWNDPSGERLRDWLGVGRAEFYDPKIFALVPMGFCYPGTGPSGDLPPKPICAELWQSKIESNLKKVELTMAIGNYAQNYLLPEPKRSLTERVKHWQDYFPSVVPLPHPSPRNNRWLNNHPWFESELLPELRDLLAKIIRGS

Organism: NCBI:txid1513793

Radius of gyration: 26.52 Å; chains: 1; bounding box: 57×50×74 Å

Foldseek 3Di:
DPPPDQLLVLQVPPPLPDLRSLVVSLVVCVVPVVCLVSLLVQCLDPDLSSVLSSLVSLLVCCVPPVVSCQVVLVSLLCSLVRPPNLSSLLSSLNRNLSYDDDPVSLVVLLVSLVVQCPDPDLSSVLSSLVSLLSSCLVVVVSLVVSLVSLVVCCVPNDPVSVVSSVVSNVSSVVSNVLVPFLQSVLVVCQQPDQPQQVAPVGDGFQWAAGLLEAEEEEAWEDAPVCQVVSHPLPDVLSVLVCVLLVHDPVQCPPNNHYTYHYCARGFRDADPVGTDTHDNVSNVVRVVSRVVRNPNHQEYEQEADVSCVVPPDDDDDDLVVCQVVQVVPPDHYGYHYRSDPVCPVVCVVCVCSRVPVSVVSNVVSVPSSVDD